Protein AF-A0A1Y1L4Y9-F1 (afdb_monomer_lite)

Sequence (271 aa):
MPNFGFEGGYLLTPGCGNINDLSNCFQKLFEIIVDESIKLQILEDDRNSMLGEMLYDICSGRATRIPHLSPKQCLESLIELGLHKLKRNYFKIITSVDFQIAKDLQDKWNALLVMPHTGRATFTELNVPHTVAQLHYLYQIHTALEFLALVNEARRFPHGVLISVLKNVLNKYVMDMVSNFSYGIRQLCDIAVPICFADIKSCDLLSNCAPSKYRIRMSSNPINSSVITSFHYTRDPLFPNTIYKYNDVSNSAIQEHQLYVTRVETYSDKV

Radius of gyration: 28.22 Å; chains: 1; bounding box: 64×47×86 Å

Organism: Photinus pyralis (NCBI:txid7054)

InterPro domains:
  IPR018630 RZZ complex, subunit Zwilch [PF09817] (16-255)
  IPR018630 RZZ complex, subunit Zwilch [PTHR15995] (16-264)

Secondary structure (DSSP, 8-state):
--PPPEETTEE-----SSHHHHHHHHHHHHHHHHHTT------GGGGGSHHHHHHHHHHTT--SS-----HHHHHHHHHHHHHHHHHHHHHHHHHHH-HHHHHHHHHHHHHHTTS---S---S-S--HHHHHHHHHHHHHHHHHHHHHHHHHHH----HHHHHHHHHHHHIIIII-TT----S-S-----------HHHHHHTTTTTS---SEEEEEEEE--TTEEEEEEEEEESS-SS-GGGS-TTTSTTSS--S-EEEEEEEEEE----

pLDDT: mean 73.96, std 15.88, range [27.0, 93.75]

Structure (mmCIF, N/CA/C/O backbone):
data_AF-A0A1Y1L4Y9-F1
#
_entry.id   AF-A0A1Y1L4Y9-F1
#
loop_
_atom_site.group_PDB
_atom_site.id
_atom_site.type_symbol
_atom_site.label_atom_id
_atom_site.label_alt_id
_atom_site.label_comp_id
_atom_site.label_asym_id
_atom_site.label_entity_id
_atom_site.label_seq_id
_atom_site.pdbx_PDB_ins_code
_atom_site.Cartn_x
_atom_site.Cartn_y
_atom_site.Cartn_z
_atom_site.occupancy
_atom_site.B_iso_or_equiv
_atom_site.auth_seq_id
_atom_site.auth_comp_id
_atom_site.auth_asym_id
_atom_site.auth_atom_id
_atom_site.pdbx_PDB_model_num
ATOM 1 N N . MET A 1 1 ? -32.027 -9.819 11.634 1.00 27.00 1 MET A N 1
ATOM 2 C CA . MET A 1 1 ? -31.087 -9.680 12.764 1.00 27.00 1 MET A CA 1
ATOM 3 C C . MET A 1 1 ? -29.710 -9.435 12.183 1.00 27.00 1 MET A C 1
ATOM 5 O O . MET A 1 1 ? -29.326 -10.195 11.303 1.00 27.00 1 MET A O 1
ATOM 9 N N . PRO A 1 2 ? -29.006 -8.369 12.575 1.00 29.12 2 PRO A N 1
ATOM 10 C CA . PRO A 1 2 ? -27.638 -8.172 12.137 1.00 29.12 2 PRO A CA 1
ATOM 11 C C . PRO A 1 2 ? -26.734 -9.120 12.941 1.00 29.12 2 PRO A C 1
ATOM 13 O O . PRO A 1 2 ? -26.618 -8.968 14.154 1.00 29.12 2 PRO A O 1
ATOM 16 N N . ASN A 1 3 ? -26.167 -10.135 12.287 1.00 27.17 3 ASN A N 1
ATOM 17 C CA . ASN A 1 3 ? -25.232 -11.066 12.917 1.00 27.17 3 ASN A CA 1
ATOM 18 C C . ASN A 1 3 ? -23.872 -10.380 13.070 1.00 27.17 3 ASN A C 1
ATOM 20 O O . ASN A 1 3 ? -23.260 -9.994 12.074 1.00 27.17 3 ASN A O 1
ATOM 24 N N . PHE A 1 4 ? -23.397 -10.253 14.307 1.00 39.19 4 PHE A N 1
ATOM 25 C CA . PHE A 1 4 ? -21.998 -9.943 14.574 1.00 39.19 4 PHE A CA 1
ATOM 26 C C . PHE A 1 4 ? -21.172 -11.187 14.248 1.00 39.19 4 PHE A C 1
ATOM 28 O O . PHE A 1 4 ? -21.378 -12.246 14.837 1.00 39.19 4 PHE A O 1
ATOM 35 N N . GLY A 1 5 ? -20.264 -11.077 13.283 1.00 34.81 5 GLY A N 1
ATOM 36 C CA . GLY A 1 5 ? -19.245 -12.093 13.051 1.00 34.81 5 GLY A CA 1
ATOM 37 C C . GLY A 1 5 ? -17.915 -11.623 13.624 1.00 34.81 5 GLY A C 1
ATOM 38 O O . GLY A 1 5 ? -17.516 -10.478 13.411 1.00 34.81 5 GLY A O 1
ATOM 39 N N . PHE A 1 6 ? -17.241 -12.510 14.349 1.00 39.72 6 PHE A N 1
ATOM 40 C CA . PHE A 1 6 ? -15.843 -12.356 14.724 1.00 39.72 6 PHE A CA 1
ATOM 41 C C . PHE A 1 6 ? -15.013 -13.209 13.771 1.00 39.72 6 PHE A C 1
ATOM 43 O O . PHE A 1 6 ? -15.002 -14.432 13.878 1.00 39.72 6 PHE A O 1
ATOM 50 N N . GLU A 1 7 ? -14.311 -12.575 12.837 1.00 35.75 7 GLU A N 1
ATOM 51 C CA . GLU A 1 7 ? -13.351 -13.266 11.976 1.00 35.75 7 GLU A CA 1
ATOM 52 C C . GLU A 1 7 ? -11.962 -12.670 12.219 1.00 35.75 7 GLU A C 1
ATOM 54 O O . GLU A 1 7 ? -11.744 -11.464 12.089 1.00 35.75 7 GLU A O 1
ATOM 59 N N . GLY A 1 8 ? -11.021 -13.502 12.677 1.00 36.09 8 GLY A N 1
ATOM 60 C CA . GLY A 1 8 ? -9.639 -13.082 12.939 1.00 36.09 8 GLY A CA 1
ATOM 61 C C . GLY A 1 8 ? -9.450 -12.049 14.064 1.00 36.09 8 GLY A C 1
ATOM 62 O O . GLY A 1 8 ? -8.421 -11.377 14.082 1.00 36.09 8 GLY A O 1
ATOM 63 N N . GLY A 1 9 ? -10.414 -11.914 14.984 1.00 42.06 9 GLY A N 1
ATOM 64 C CA . GLY A 1 9 ? -10.345 -10.977 16.115 1.00 42.06 9 GLY A CA 1
ATOM 65 C C . GLY A 1 9 ? -10.915 -9.578 15.847 1.00 42.06 9 GLY A C 1
ATOM 66 O O . GLY A 1 9 ? -10.710 -8.688 16.664 1.00 42.06 9 GLY A O 1
ATOM 67 N N . TYR A 1 10 ? -11.635 -9.369 14.740 1.00 46.53 10 TYR A N 1
ATOM 68 C CA . TYR A 1 10 ? -12.271 -8.085 14.425 1.00 46.53 10 TYR A CA 1
ATOM 69 C C . TYR A 1 10 ? -13.793 -8.147 14.510 1.00 46.53 10 TYR A C 1
ATOM 71 O O . TYR A 1 10 ? -14.402 -9.113 14.050 1.00 46.53 10 TYR A O 1
ATOM 79 N N . LEU A 1 11 ? -14.394 -7.065 15.015 1.00 54.28 11 LEU A N 1
ATOM 80 C CA . LEU A 1 11 ? -15.826 -6.814 14.896 1.00 54.28 11 LEU A CA 1
ATOM 81 C C . LEU A 1 11 ? -16.203 -6.586 13.430 1.00 54.28 11 LEU A C 1
ATOM 83 O O . LEU A 1 11 ? -15.716 -5.650 12.789 1.00 54.28 11 LEU A O 1
ATOM 87 N N . LEU A 1 12 ? -17.113 -7.404 12.912 1.00 53.66 12 LEU A N 1
ATOM 88 C CA . LEU A 1 12 ? -17.908 -7.039 11.747 1.00 53.66 12 LEU A CA 1
ATOM 89 C C . LEU A 1 12 ? -19.072 -6.183 12.244 1.00 53.66 12 LEU A C 1
ATOM 91 O O . LEU A 1 12 ? -19.993 -6.697 12.882 1.00 53.66 12 LEU A O 1
ATOM 95 N N . THR A 1 13 ? -19.029 -4.876 11.981 1.00 54.09 13 THR A N 1
ATOM 96 C CA . THR A 1 13 ? -20.234 -4.067 12.126 1.00 54.09 13 THR A CA 1
ATOM 97 C C . THR A 1 13 ? -21.209 -4.493 11.026 1.00 54.09 13 THR A C 1
ATOM 99 O O . THR A 1 13 ? -20.838 -4.547 9.849 1.00 54.09 13 THR A O 1
ATOM 102 N N . PRO A 1 14 ? -22.456 -4.830 11.372 1.00 53.28 14 PRO A N 1
ATOM 103 C CA . PRO A 1 14 ? -23.500 -4.941 10.371 1.00 53.28 14 PRO A CA 1
ATOM 104 C C . PRO A 1 14 ? -23.641 -3.600 9.645 1.00 53.28 14 PRO A C 1
ATOM 106 O O . PRO A 1 14 ? -23.308 -2.564 10.214 1.00 53.28 14 PRO A O 1
ATOM 109 N N . GLY A 1 15 ? -24.130 -3.599 8.402 1.00 60.84 15 GLY A N 1
ATOM 110 C CA . GLY A 1 15 ? -24.348 -2.357 7.659 1.00 60.84 15 GLY A CA 1
ATOM 111 C C . GLY A 1 15 ? -25.238 -1.388 8.445 1.00 60.84 15 GLY A C 1
ATOM 112 O O . GLY A 1 15 ? -26.451 -1.575 8.495 1.00 60.84 15 GLY A O 1
ATOM 113 N N . CYS A 1 16 ? -24.635 -0.382 9.080 1.00 74.38 16 CYS A N 1
ATOM 114 C CA . CYS A 1 16 ? -25.350 0.669 9.794 1.00 74.38 16 CYS A CA 1
ATOM 115 C C . CYS A 1 16 ? -25.907 1.655 8.764 1.00 74.38 16 CYS A C 1
ATOM 117 O O . CYS A 1 16 ? -25.138 2.248 8.007 1.00 74.38 16 CYS A O 1
ATOM 119 N N . GLY A 1 17 ? -27.228 1.837 8.725 1.00 75.25 17 GLY A N 1
ATOM 120 C CA . GLY A 1 17 ? -27.868 2.799 7.823 1.00 75.25 17 GLY A CA 1
ATOM 121 C C . GLY A 1 17 ? -27.878 4.221 8.386 1.00 75.25 17 GLY A C 1
ATOM 122 O O . GLY A 1 17 ? -28.037 5.182 7.637 1.00 75.25 17 GLY A O 1
ATOM 123 N N . ASN A 1 18 ? -27.720 4.365 9.704 1.00 84.50 18 ASN A N 1
ATOM 124 C CA . ASN A 1 18 ? -27.685 5.649 10.399 1.00 84.50 18 ASN A CA 1
ATOM 125 C C . ASN A 1 18 ? -26.865 5.580 11.708 1.00 84.50 18 ASN A C 1
ATOM 127 O O . ASN A 1 18 ? -26.403 4.519 12.131 1.00 84.50 18 ASN A O 1
ATOM 131 N N . ILE A 1 19 ? -26.693 6.731 12.365 1.00 84.38 19 ILE A N 1
ATOM 132 C CA . ILE A 1 19 ? -25.882 6.854 13.584 1.00 84.38 19 ILE A CA 1
ATOM 133 C C . ILE A 1 19 ? -26.491 6.154 14.811 1.00 84.38 19 ILE A C 1
ATOM 135 O O . ILE A 1 19 ? -25.754 5.673 15.667 1.00 84.38 19 ILE A O 1
ATOM 139 N N . ASN A 1 20 ? -27.820 6.045 14.890 1.00 86.19 20 ASN A N 1
ATOM 140 C CA . ASN A 1 20 ? -28.483 5.339 15.988 1.00 86.19 20 ASN A CA 1
ATOM 141 C C . ASN A 1 20 ? -28.245 3.830 15.883 1.00 86.19 20 ASN A C 1
ATOM 143 O O . ASN A 1 20 ? -28.034 3.176 16.903 1.00 86.19 20 ASN A O 1
ATOM 147 N N . ASP A 1 21 ? -28.215 3.286 14.662 1.00 86.69 21 ASP A N 1
ATOM 148 C CA . ASP A 1 21 ? -27.850 1.886 14.428 1.00 86.69 21 ASP A CA 1
ATOM 149 C C . ASP A 1 21 ? -26.438 1.604 14.952 1.00 86.69 21 ASP A C 1
ATOM 151 O O . ASP A 1 21 ? -26.217 0.587 15.608 1.00 86.69 21 ASP A O 1
ATOM 155 N N . LEU A 1 22 ? -25.497 2.527 14.717 1.00 86.88 22 LEU A N 1
ATOM 156 C CA . LEU A 1 22 ? -24.123 2.407 15.198 1.00 86.88 22 LEU A CA 1
ATOM 157 C C . LEU A 1 22 ? -24.049 2.434 16.729 1.00 86.88 22 LEU A C 1
ATOM 159 O O . LEU A 1 22 ? -23.407 1.566 17.318 1.00 86.88 22 LEU A O 1
ATOM 163 N N . SER A 1 23 ? -24.741 3.376 17.373 1.00 88.31 23 SER A N 1
ATOM 164 C CA . SER A 1 23 ? -24.822 3.435 18.839 1.00 88.31 23 SER A CA 1
ATOM 165 C C . SER A 1 23 ? -25.415 2.158 19.430 1.00 88.31 23 SER A C 1
ATOM 167 O O . SER A 1 23 ? -24.857 1.598 20.371 1.00 88.31 23 SER A O 1
ATOM 169 N N . ASN A 1 24 ? -26.489 1.637 18.831 1.00 87.31 24 ASN A N 1
ATOM 170 C CA . ASN A 1 24 ? -27.090 0.368 19.238 1.00 87.31 24 ASN A CA 1
ATOM 171 C C . ASN A 1 24 ? -26.135 -0.818 19.038 1.00 87.31 24 ASN A C 1
ATOM 173 O O . ASN A 1 24 ? -26.159 -1.759 19.829 1.00 87.31 24 ASN A O 1
ATOM 177 N N . CYS A 1 25 ? -25.297 -0.795 17.997 1.00 86.94 25 CYS A N 1
ATOM 178 C CA . CYS A 1 25 ? -24.303 -1.842 17.768 1.00 86.94 25 CYS A CA 1
ATOM 179 C C . CYS A 1 25 ? -23.222 -1.852 18.851 1.00 86.94 25 CYS A C 1
ATOM 181 O O . CYS A 1 25 ? -22.921 -2.919 19.379 1.00 86.94 25 CYS A O 1
ATOM 183 N N . PHE A 1 26 ? -22.667 -0.690 19.209 1.00 87.62 26 PHE A N 1
ATOM 184 C CA . PHE A 1 26 ? -21.685 -0.598 20.295 1.00 87.62 26 PHE A CA 1
ATOM 185 C C . PHE A 1 26 ? -22.288 -0.980 21.645 1.00 87.62 26 PHE A C 1
ATOM 187 O O . PHE A 1 26 ? -21.678 -1.746 22.384 1.00 87.62 26 PHE A O 1
ATOM 194 N N . GLN A 1 27 ? -23.507 -0.520 21.934 1.00 88.06 27 GLN A N 1
ATOM 195 C CA . GLN A 1 27 ? -24.208 -0.868 23.167 1.00 88.06 27 GLN A CA 1
ATOM 196 C C . GLN A 1 27 ? -24.375 -2.388 23.311 1.00 88.06 27 GLN A C 1
ATOM 198 O O . GLN A 1 27 ? -23.969 -2.961 24.319 1.00 88.06 27 GLN A O 1
ATOM 203 N N . LYS A 1 28 ? -24.884 -3.051 22.264 1.00 86.56 28 LYS A N 1
ATOM 204 C CA . LYS A 1 28 ? -25.032 -4.513 22.242 1.00 86.56 28 LYS A CA 1
ATOM 205 C C . LYS A 1 28 ? -23.703 -5.241 22.349 1.00 86.56 28 LYS A C 1
ATOM 207 O O . LYS A 1 28 ? -23.636 -6.276 22.995 1.00 86.56 28 LYS A O 1
ATOM 212 N N . LEU A 1 29 ? -22.654 -4.727 21.706 1.00 85.81 29 LEU A N 1
ATOM 213 C CA . LEU A 1 29 ? -21.324 -5.308 21.828 1.00 85.81 29 LEU A CA 1
ATOM 214 C C . LEU A 1 29 ? -20.870 -5.313 23.292 1.00 85.81 29 LEU A C 1
ATOM 216 O O . LEU A 1 29 ? -20.417 -6.345 23.778 1.00 85.81 29 LEU A O 1
ATOM 220 N N . PHE A 1 30 ? -20.982 -4.180 23.987 1.00 87.31 30 PHE A N 1
ATOM 221 C CA . PHE A 1 30 ? -20.564 -4.094 25.385 1.00 87.31 30 PHE A CA 1
ATOM 222 C C . PHE A 1 30 ? -21.409 -4.990 26.293 1.00 87.31 30 PHE A C 1
ATOM 224 O O . PHE A 1 30 ? -20.844 -5.660 27.153 1.00 87.31 30 PHE A O 1
ATOM 231 N N . GLU A 1 31 ? -22.723 -5.054 26.066 1.00 85.75 31 GLU A N 1
ATOM 232 C CA . GLU A 1 31 ? -23.630 -5.979 26.762 1.00 85.75 31 GLU A CA 1
ATOM 233 C C . GLU A 1 31 ? -23.201 -7.436 26.567 1.00 85.75 31 GLU A C 1
ATOM 235 O O . GLU A 1 31 ? -22.979 -8.136 27.546 1.00 85.75 31 GLU A O 1
ATOM 240 N N . ILE A 1 32 ? -22.972 -7.869 25.323 1.00 83.44 32 ILE A N 1
ATOM 241 C CA . ILE A 1 32 ? -22.543 -9.241 25.008 1.00 83.44 32 ILE A CA 1
ATOM 242 C C . ILE A 1 32 ? -21.208 -9.579 25.682 1.00 83.44 32 ILE A C 1
ATOM 244 O O . ILE A 1 32 ? -21.064 -10.658 26.250 1.00 83.44 32 ILE A O 1
ATOM 248 N N . ILE A 1 33 ? -20.223 -8.675 25.649 1.00 82.75 33 ILE A N 1
ATOM 249 C CA . ILE A 1 33 ? -18.917 -8.929 26.279 1.00 82.75 33 ILE A CA 1
ATOM 250 C C . ILE A 1 33 ? -19.073 -9.146 27.790 1.00 82.75 33 ILE A C 1
ATOM 252 O O . ILE A 1 33 ? -18.431 -10.042 28.343 1.00 82.75 33 ILE A O 1
ATOM 256 N N . VAL A 1 34 ? -19.913 -8.339 28.444 1.00 82.38 34 VAL A N 1
ATOM 257 C CA . VAL A 1 34 ? -20.170 -8.422 29.888 1.00 82.38 34 VAL A CA 1
ATOM 258 C C . VAL A 1 34 ? -20.977 -9.674 30.235 1.00 82.38 34 VAL A C 1
ATOM 260 O O . VAL A 1 34 ? -20.560 -10.438 31.105 1.00 82.38 34 VAL A O 1
ATOM 263 N N . ASP A 1 35 ? -22.089 -9.910 29.541 1.00 79.75 35 ASP A N 1
ATOM 264 C CA . ASP A 1 35 ? -23.048 -10.971 29.862 1.00 79.75 35 ASP A CA 1
ATOM 265 C C . ASP A 1 35 ? -22.509 -12.365 29.520 1.00 79.75 35 ASP A C 1
ATOM 267 O O . ASP A 1 35 ? -22.652 -13.304 30.305 1.00 79.75 35 ASP A O 1
ATOM 271 N N . GLU A 1 36 ? -21.835 -12.515 28.377 1.00 74.69 36 GLU A N 1
ATOM 272 C CA . GLU A 1 36 ? -21.284 -13.801 27.929 1.00 74.69 36 GLU A CA 1
ATOM 273 C C . GLU A 1 36 ? -19.858 -14.054 28.451 1.00 74.69 36 GLU A C 1
ATOM 275 O O . GLU A 1 36 ? -19.246 -15.074 28.129 1.00 74.69 36 GLU A O 1
ATOM 280 N N . SER A 1 37 ? -19.313 -13.151 29.281 1.00 70.06 37 SER A N 1
ATOM 281 C CA . SER A 1 37 ? -17.946 -13.240 29.823 1.00 70.06 37 SER A CA 1
ATOM 282 C C . SER A 1 37 ? -16.881 -13.469 28.735 1.00 70.06 37 SER A C 1
ATOM 284 O O . SER A 1 37 ? -15.910 -14.214 28.930 1.00 70.06 37 SER A O 1
ATOM 286 N N . ILE A 1 38 ? -17.063 -12.845 27.567 1.00 74.94 38 ILE A N 1
ATOM 287 C CA . ILE A 1 38 ? -16.165 -13.015 26.421 1.00 74.94 38 ILE A CA 1
ATOM 288 C C . ILE A 1 38 ? -14.815 -12.382 26.744 1.00 74.94 38 ILE A C 1
ATOM 290 O O . ILE A 1 38 ? -14.705 -11.187 27.010 1.00 74.94 38 ILE A O 1
ATOM 294 N N . LYS A 1 39 ? -13.750 -13.178 26.641 1.00 71.81 39 LYS A N 1
ATOM 295 C CA . LYS A 1 39 ? -12.375 -12.683 26.756 1.00 71.81 39 LYS A CA 1
ATOM 296 C C . LYS A 1 39 ? -11.847 -12.296 25.383 1.00 71.81 39 LYS A C 1
ATOM 298 O O . LYS A 1 39 ? -11.328 -13.139 24.651 1.00 71.81 39 LYS A O 1
ATOM 303 N N . LEU A 1 40 ? -11.961 -11.016 25.041 1.00 73.12 40 LEU A N 1
ATOM 304 C CA . LEU A 1 40 ? -11.312 -10.478 23.850 1.00 73.12 40 LEU A CA 1
ATOM 305 C C . LEU A 1 40 ? -9.799 -10.387 24.079 1.00 73.12 40 LEU A C 1
ATOM 307 O O . LEU A 1 40 ? -9.334 -9.851 25.086 1.00 73.12 40 LEU A O 1
ATOM 311 N N . GLN A 1 41 ? -9.015 -10.891 23.126 1.00 74.00 41 GLN A N 1
ATOM 312 C CA . GLN A 1 41 ? -7.577 -10.632 23.092 1.00 74.00 41 GLN A CA 1
ATOM 313 C C . GLN A 1 41 ? -7.333 -9.275 22.437 1.00 74.00 41 GLN A C 1
ATOM 315 O O . GLN A 1 41 ? -7.354 -9.154 21.214 1.00 74.00 41 GLN A O 1
ATOM 320 N N . ILE A 1 42 ? -7.108 -8.258 23.264 1.00 71.81 42 ILE A N 1
ATOM 321 C CA . ILE A 1 42 ? -6.787 -6.903 22.811 1.00 71.81 42 ILE A CA 1
ATOM 322 C C . ILE A 1 42 ? -5.270 -6.765 22.777 1.00 71.81 42 ILE A C 1
ATOM 324 O O . ILE A 1 42 ? -4.602 -6.882 23.813 1.00 71.81 42 ILE A O 1
ATOM 328 N N . LEU A 1 43 ? -4.739 -6.541 21.577 1.00 71.00 43 LEU A N 1
ATOM 329 C CA . LEU A 1 43 ? -3.313 -6.327 21.350 1.00 71.00 43 LEU A CA 1
ATOM 330 C C . LEU A 1 43 ? -2.870 -5.017 22.012 1.00 71.00 43 LEU A C 1
ATOM 332 O O . LEU A 1 43 ? -3.652 -4.075 22.109 1.00 71.00 43 LEU A O 1
ATOM 336 N N . GLU A 1 44 ? -1.618 -4.946 22.466 1.00 69.81 44 GLU A N 1
ATOM 337 C CA . GLU A 1 44 ? -1.097 -3.750 23.147 1.00 69.81 44 GLU A CA 1
ATOM 338 C C . GLU A 1 44 ? -1.188 -2.495 22.271 1.00 69.81 44 GLU A C 1
ATOM 340 O O . GLU A 1 44 ? -1.643 -1.459 22.748 1.00 69.81 44 GLU A O 1
ATOM 345 N N . ASP A 1 45 ? -0.882 -2.616 20.976 1.00 67.00 45 ASP A N 1
ATOM 346 C CA . ASP A 1 45 ? -1.004 -1.529 19.996 1.00 67.00 45 ASP A CA 1
ATOM 347 C C . ASP A 1 45 ? -2.428 -0.955 19.889 1.00 67.00 45 ASP A C 1
ATOM 349 O O . ASP A 1 45 ? -2.594 0.231 19.596 1.00 67.00 45 ASP A O 1
ATOM 353 N N . ASP A 1 46 ? -3.453 -1.780 20.126 1.00 68.31 46 ASP A N 1
ATOM 354 C CA . ASP A 1 46 ? -4.861 -1.391 20.009 1.00 68.31 46 ASP A CA 1
ATOM 355 C C . ASP A 1 46 ? -5.377 -0.694 21.281 1.00 68.31 46 ASP A C 1
ATOM 357 O O . ASP A 1 46 ? -6.380 0.019 21.224 1.00 68.31 46 ASP A O 1
ATOM 361 N N . ARG A 1 47 ? -4.663 -0.811 22.414 1.00 68.62 47 ARG A N 1
ATOM 362 C CA . ARG A 1 47 ? -4.991 -0.111 23.676 1.00 68.62 47 ARG A CA 1
ATOM 363 C C . ARG A 1 47 ? -4.742 1.392 23.624 1.00 68.62 47 ARG A C 1
ATOM 365 O O . ARG A 1 47 ? -5.206 2.107 24.499 1.00 68.62 47 ARG A O 1
ATOM 372 N N . ASN A 1 48 ? -4.037 1.869 22.602 1.00 68.06 48 ASN A N 1
ATOM 373 C CA . ASN A 1 48 ? -3.833 3.298 22.373 1.00 68.06 48 ASN A CA 1
ATOM 374 C C . ASN A 1 48 ? -5.085 3.995 21.805 1.00 68.06 48 ASN A C 1
ATOM 376 O O . ASN A 1 48 ? -5.071 5.211 21.633 1.00 68.06 48 ASN A O 1
ATOM 380 N N . SER A 1 49 ? -6.140 3.237 21.483 1.00 72.56 49 SER A N 1
ATOM 381 C CA . SER A 1 49 ? -7.430 3.762 21.026 1.00 72.56 49 SER A CA 1
ATOM 382 C C . SER A 1 49 ? -8.433 3.855 22.174 1.00 72.56 49 SER A C 1
ATOM 384 O O . SER A 1 49 ? -8.401 3.048 23.108 1.00 72.56 49 SER A O 1
ATOM 386 N N . MET A 1 50 ? -9.376 4.793 22.067 1.00 75.69 50 MET A N 1
ATOM 387 C CA . MET A 1 50 ? -10.420 4.992 23.076 1.00 75.69 50 MET A CA 1
ATOM 388 C C . MET A 1 50 ? -11.272 3.721 23.241 1.00 75.69 50 MET A C 1
ATOM 390 O O . MET A 1 50 ? -11.584 3.292 24.353 1.00 75.69 50 MET A O 1
ATOM 394 N N . LEU A 1 51 ? -11.622 3.084 22.120 1.00 80.12 51 LEU A N 1
ATOM 395 C CA . LEU A 1 51 ? -12.381 1.836 22.117 1.00 80.12 51 LEU A CA 1
ATOM 396 C C . LEU A 1 51 ? -11.566 0.664 22.684 1.00 80.12 51 LEU A C 1
ATOM 398 O O . LEU A 1 51 ? -12.106 -0.150 23.430 1.00 80.12 51 LEU A O 1
ATOM 402 N N . GLY A 1 52 ? -10.283 0.558 22.333 1.00 78.56 52 GLY A N 1
ATOM 403 C CA . GLY A 1 52 ? -9.423 -0.538 22.777 1.00 78.56 52 GLY A CA 1
ATOM 404 C C . GLY A 1 52 ? -9.179 -0.532 24.282 1.00 78.56 52 GLY A C 1
ATOM 405 O O . GLY A 1 52 ? -9.221 -1.594 24.904 1.00 78.56 52 GLY A O 1
ATOM 406 N N . GLU A 1 53 ? -8.995 0.644 24.884 1.00 78.25 53 GLU A N 1
ATOM 407 C CA . GLU A 1 53 ? -8.903 0.779 26.341 1.00 78.25 53 GLU A CA 1
ATOM 408 C C . GLU A 1 53 ? -10.228 0.420 27.026 1.00 78.25 53 GLU A C 1
ATOM 410 O O . GLU A 1 53 ? -10.230 -0.392 27.949 1.00 78.25 53 GLU A O 1
ATOM 415 N N . MET A 1 54 ? -11.369 0.913 26.524 1.00 80.88 54 MET A N 1
ATOM 416 C CA . MET A 1 54 ? -12.683 0.551 27.075 1.00 80.88 54 MET A CA 1
ATOM 417 C C . MET A 1 54 ? -12.942 -0.954 27.024 1.00 80.88 54 MET A C 1
ATOM 419 O O . MET A 1 54 ? -13.363 -1.550 28.015 1.00 80.88 54 MET A O 1
ATOM 423 N N . LEU A 1 55 ? -12.672 -1.591 25.884 1.00 82.00 55 LEU A N 1
ATOM 424 C CA . LEU A 1 55 ? -12.811 -3.039 25.744 1.00 82.00 55 LEU A CA 1
ATOM 425 C C . LEU A 1 55 ? -11.867 -3.779 26.701 1.00 82.00 55 LEU A C 1
ATOM 427 O O . LEU A 1 55 ? -12.248 -4.812 27.254 1.00 82.00 55 LEU A O 1
ATOM 431 N N . TYR A 1 56 ? -10.660 -3.255 26.925 1.00 81.25 56 TYR A N 1
ATOM 432 C CA . TYR A 1 56 ? -9.692 -3.839 27.849 1.00 81.25 56 TYR A CA 1
ATOM 433 C C . TYR A 1 56 ? -10.155 -3.725 29.298 1.00 81.25 56 TYR A C 1
ATOM 435 O O . TYR A 1 56 ? -10.068 -4.703 30.043 1.00 81.25 56 TYR A O 1
ATOM 443 N N . ASP A 1 57 ? -10.707 -2.585 29.694 1.00 80.94 57 ASP A N 1
ATOM 444 C CA . ASP A 1 57 ? -11.258 -2.381 31.031 1.00 80.94 57 ASP A CA 1
ATOM 445 C C . ASP A 1 57 ? -12.482 -3.263 31.294 1.00 80.94 57 ASP A C 1
ATOM 447 O O . ASP A 1 57 ? -12.593 -3.833 32.384 1.00 80.94 57 ASP A O 1
ATOM 451 N N . ILE A 1 58 ? -13.354 -3.457 30.297 1.00 82.44 58 ILE A N 1
ATOM 452 C CA . ILE A 1 58 ? -14.462 -4.422 30.383 1.00 82.44 58 ILE A CA 1
ATOM 453 C C . ILE A 1 58 ? -13.910 -5.843 30.553 1.00 82.44 58 ILE A C 1
ATOM 455 O O . ILE A 1 58 ? -14.245 -6.527 31.519 1.00 82.44 58 ILE A O 1
ATOM 459 N N . CYS A 1 59 ? -13.022 -6.285 29.657 1.00 80.94 59 CYS A N 1
ATOM 460 C CA . CYS A 1 59 ? -12.505 -7.659 29.657 1.00 80.94 59 CYS A CA 1
ATOM 461 C C . CYS A 1 59 ? -11.643 -7.983 30.887 1.00 80.94 59 CYS A C 1
ATOM 463 O O . CYS A 1 59 ? -11.532 -9.144 31.282 1.00 80.94 59 CYS A O 1
ATOM 465 N N . SER A 1 60 ? -11.007 -6.974 31.487 1.00 79.44 60 SER A N 1
ATOM 466 C CA . SER A 1 60 ? -10.193 -7.119 32.699 1.00 79.44 60 SER A CA 1
ATOM 467 C C . SER A 1 60 ? -10.998 -6.993 33.996 1.00 79.44 60 SER A C 1
ATOM 469 O O . SER A 1 60 ? -10.416 -7.105 35.076 1.00 79.44 60 SER A O 1
ATOM 471 N N . GLY A 1 61 ? -12.316 -6.775 33.912 1.00 75.25 61 GLY A N 1
ATOM 472 C CA . GLY A 1 61 ? -13.196 -6.610 35.071 1.00 75.25 61 GLY A CA 1
ATOM 473 C C . GLY A 1 61 ? -12.968 -5.306 35.842 1.00 75.25 61 GLY A C 1
ATOM 474 O O . GLY A 1 61 ? -13.401 -5.188 36.987 1.00 75.25 61 GLY A O 1
ATOM 475 N N . ARG A 1 62 ? -12.267 -4.333 35.244 1.00 78.12 62 ARG A N 1
ATOM 476 C CA . ARG A 1 62 ? -12.036 -3.000 35.826 1.00 78.12 62 ARG A CA 1
ATOM 477 C C . ARG A 1 62 ? -13.223 -2.070 35.607 1.00 78.12 62 ARG A C 1
ATOM 479 O O . ARG A 1 62 ? -13.457 -1.177 36.420 1.00 78.12 62 ARG A O 1
ATOM 486 N N . ALA A 1 63 ? -13.972 -2.273 34.525 1.00 74.25 63 ALA A N 1
ATOM 487 C CA . ALA A 1 63 ? -15.180 -1.511 34.257 1.00 74.25 63 ALA A CA 1
ATOM 488 C C . ALA A 1 63 ? -16.272 -1.881 35.272 1.00 74.25 63 ALA A C 1
ATOM 490 O O . ALA A 1 63 ? -16.722 -3.020 35.348 1.00 74.25 63 ALA A O 1
ATOM 491 N N . THR A 1 64 ? -16.724 -0.895 36.047 1.00 65.62 64 THR A N 1
ATOM 492 C CA . THR A 1 64 ? -17.806 -1.075 37.032 1.00 65.62 64 THR A CA 1
ATOM 493 C C . THR A 1 64 ? -19.201 -0.956 36.416 1.00 65.62 64 THR A C 1
ATOM 495 O O . THR A 1 64 ? -20.192 -1.267 37.076 1.00 65.62 64 THR A O 1
ATOM 498 N N . ARG A 1 65 ? -19.298 -0.478 35.167 1.00 75.75 65 ARG A N 1
ATOM 499 C CA . ARG A 1 65 ? -20.543 -0.284 34.411 1.00 75.75 65 ARG A CA 1
ATOM 500 C C . ARG A 1 65 ? -20.305 -0.512 32.921 1.00 75.75 65 ARG A C 1
ATOM 502 O O . ARG A 1 65 ? -19.198 -0.286 32.437 1.00 75.75 65 ARG A O 1
ATOM 509 N N . ILE A 1 66 ? -21.365 -0.896 32.211 1.00 80.62 66 ILE A N 1
ATOM 510 C CA . ILE A 1 66 ? -21.381 -0.959 30.745 1.00 80.62 66 ILE A CA 1
ATOM 511 C C . ILE A 1 66 ? -21.146 0.463 30.201 1.00 80.62 66 ILE A C 1
ATOM 513 O O . ILE A 1 66 ? -21.871 1.381 30.603 1.00 80.62 66 ILE A O 1
ATOM 517 N N . PRO A 1 67 ? -20.141 0.685 29.332 1.00 80.38 67 PRO A N 1
ATOM 518 C CA . PRO A 1 67 ? -19.907 1.998 28.747 1.00 80.38 67 PRO A CA 1
ATOM 519 C C . PRO A 1 67 ? -21.067 2.435 27.859 1.00 80.38 67 PRO A C 1
ATOM 521 O O . PRO A 1 67 ? -21.597 1.652 27.075 1.00 80.38 67 PRO A O 1
ATOM 524 N N . HIS A 1 68 ? -21.410 3.718 27.938 1.00 82.25 68 HIS A N 1
ATOM 525 C CA . HIS A 1 68 ? -22.362 4.351 27.035 1.00 82.25 68 HIS A CA 1
ATOM 526 C C . HIS A 1 68 ? -21.641 5.419 26.221 1.00 82.25 68 HIS A C 1
ATOM 528 O O . HIS A 1 68 ? -21.145 6.403 26.771 1.00 82.25 68 HIS A O 1
ATOM 534 N N . LEU A 1 69 ? -21.587 5.217 24.908 1.00 83.81 69 LEU A N 1
ATOM 535 C CA . LEU A 1 69 ? -20.977 6.155 23.975 1.00 83.81 69 LEU A CA 1
ATOM 536 C C . LEU A 1 69 ? -22.031 7.118 23.429 1.00 83.81 69 LEU A C 1
ATOM 538 O O . LEU A 1 69 ? -23.130 6.716 23.044 1.00 83.81 69 LEU A O 1
ATOM 542 N N . SER A 1 70 ? -21.683 8.400 23.352 1.00 86.06 70 SER A N 1
ATOM 543 C CA . SER A 1 70 ? -22.460 9.362 22.569 1.00 86.06 70 SER A CA 1
ATOM 544 C C . SER A 1 70 ? -22.391 9.026 21.068 1.00 86.06 70 SER A C 1
ATOM 546 O O . SER A 1 70 ? -21.417 8.416 20.622 1.00 86.06 70 SER A O 1
ATOM 548 N N . PRO A 1 71 ? -23.353 9.483 20.242 1.00 85.38 71 PRO A N 1
ATOM 549 C CA . PRO A 1 71 ? -23.311 9.279 18.790 1.00 85.38 71 PRO A CA 1
ATOM 550 C C . PRO A 1 71 ? -21.986 9.713 18.139 1.00 85.38 71 PRO A C 1
ATOM 552 O O . PRO A 1 71 ? -21.472 9.022 17.263 1.00 85.38 71 PRO A O 1
ATOM 555 N N . LYS A 1 72 ? -21.396 10.826 18.598 1.00 84.88 72 LYS A N 1
ATOM 556 C CA . LYS A 1 72 ? -20.077 11.295 18.142 1.00 84.88 72 LYS A CA 1
ATOM 557 C C . LYS A 1 72 ? -18.986 10.270 18.466 1.00 84.88 72 LYS A C 1
ATOM 559 O O . LYS A 1 72 ? -18.261 9.856 17.570 1.00 84.88 72 LYS A O 1
ATOM 564 N N . GLN A 1 73 ? -18.922 9.813 19.714 1.00 84.81 73 GLN A N 1
ATOM 565 C CA . GLN A 1 73 ? -17.928 8.833 20.162 1.00 84.81 73 GLN A CA 1
ATOM 566 C C . GLN A 1 73 ? -18.067 7.485 19.449 1.00 84.81 73 GLN A C 1
ATOM 568 O O . GLN A 1 73 ? -17.058 6.862 19.132 1.00 84.81 73 GLN A O 1
ATOM 573 N N . CYS A 1 74 ? -19.295 7.053 19.142 1.00 86.12 74 CYS A N 1
ATOM 574 C CA . CYS A 1 74 ? -19.538 5.867 18.320 1.00 86.12 74 CYS A CA 1
ATOM 575 C C . CYS A 1 74 ? -18.877 5.997 16.942 1.00 86.12 74 CYS A C 1
ATOM 577 O O . CYS A 1 74 ? -18.225 5.066 16.471 1.00 86.12 74 CYS A O 1
ATOM 579 N N . LEU A 1 75 ? -19.025 7.155 16.292 1.00 86.06 75 LEU A N 1
ATOM 580 C CA . LEU A 1 75 ? -18.406 7.406 14.992 1.00 86.06 75 LEU A CA 1
ATOM 581 C C . LEU A 1 75 ? -16.877 7.451 15.093 1.00 86.06 75 LEU A C 1
ATOM 583 O O . LEU A 1 75 ? -16.197 6.829 14.282 1.00 86.06 75 LEU A O 1
ATOM 587 N N . GLU A 1 76 ? -16.341 8.143 16.097 1.00 84.75 76 GLU A N 1
ATOM 588 C CA . GLU A 1 76 ? -14.897 8.224 16.349 1.00 84.75 76 GLU A CA 1
ATOM 589 C C . GLU A 1 76 ? -14.293 6.833 16.586 1.00 84.75 76 GLU A C 1
ATOM 591 O O . GLU A 1 76 ? -13.330 6.459 15.921 1.00 84.75 76 GLU A O 1
ATOM 596 N N . SER A 1 77 ? -14.929 6.016 17.431 1.00 83.69 77 SER A N 1
ATOM 597 C CA . SER A 1 77 ? -14.526 4.626 17.688 1.00 83.69 77 SER A CA 1
ATOM 598 C C . SER A 1 77 ? -14.561 3.758 16.433 1.00 83.69 77 SER A C 1
ATOM 600 O O . SER A 1 77 ? -13.688 2.915 16.236 1.00 83.69 77 SER A O 1
ATOM 602 N N . LEU A 1 78 ? -15.556 3.952 15.560 1.00 86.38 78 LEU A N 1
ATOM 603 C CA . LEU A 1 78 ? -15.630 3.228 14.292 1.00 86.38 78 LEU A CA 1
ATOM 604 C C . LEU A 1 78 ? -14.479 3.614 13.353 1.00 86.38 78 LEU A C 1
ATOM 606 O O . LEU A 1 78 ? -13.904 2.740 12.702 1.00 86.38 78 LEU A O 1
ATOM 610 N N . ILE A 1 79 ? -14.142 4.904 13.286 1.00 85.38 79 ILE A N 1
ATOM 611 C CA . ILE A 1 79 ? -13.027 5.407 12.475 1.00 85.38 79 ILE A CA 1
ATOM 612 C C . ILE A 1 79 ? -11.700 4.841 12.990 1.00 85.38 79 ILE A C 1
ATOM 614 O O . ILE A 1 79 ? -10.921 4.321 12.190 1.00 85.38 79 ILE A O 1
ATOM 618 N N . GLU A 1 80 ? -11.464 4.871 14.304 1.00 82.38 80 GLU A N 1
ATOM 619 C CA . GLU A 1 80 ? -10.272 4.278 14.926 1.00 82.38 80 GLU A CA 1
ATOM 620 C C . GLU A 1 80 ? -10.179 2.776 14.630 1.00 82.38 80 GLU A C 1
ATOM 622 O O . GLU A 1 80 ? -9.164 2.302 14.117 1.00 82.38 80 GLU A O 1
ATOM 627 N N . LEU A 1 81 ? -11.260 2.022 14.855 1.00 83.44 81 LEU A N 1
ATOM 628 C CA . LEU A 1 81 ? -11.300 0.584 14.577 1.00 83.44 81 LEU A CA 1
ATOM 629 C C . LEU A 1 81 ? -10.986 0.283 13.102 1.00 83.44 81 LEU A C 1
ATOM 631 O O . LEU A 1 81 ? -10.204 -0.622 12.792 1.00 83.44 81 LEU A O 1
ATOM 635 N N . GLY A 1 82 ? -11.582 1.053 12.188 1.00 85.31 82 GLY A N 1
ATOM 636 C CA . GLY A 1 82 ? -11.329 0.952 10.754 1.00 85.31 82 GLY A CA 1
ATOM 637 C C . GLY A 1 82 ? -9.866 1.221 10.411 1.00 85.31 82 GLY A C 1
ATOM 638 O O . GLY A 1 82 ? -9.255 0.442 9.677 1.00 85.31 82 GLY A O 1
ATOM 639 N N . LEU A 1 83 ? -9.277 2.267 10.990 1.00 86.44 83 LEU A N 1
ATOM 640 C CA . LEU A 1 83 ? -7.877 2.626 10.790 1.00 86.44 83 LEU A CA 1
ATOM 641 C C . LEU A 1 83 ? -6.926 1.516 11.260 1.00 86.44 83 LEU A C 1
ATOM 643 O O . LEU A 1 83 ? -6.044 1.103 10.505 1.00 86.44 83 LEU A O 1
ATOM 647 N N . HIS A 1 84 ? -7.125 0.996 12.473 1.00 84.19 84 HIS A N 1
ATOM 648 C CA . HIS A 1 84 ? -6.311 -0.085 13.039 1.00 84.19 84 HIS A CA 1
ATOM 649 C C . HIS A 1 84 ? -6.399 -1.364 12.197 1.00 84.19 84 HIS A C 1
ATOM 651 O O . HIS A 1 84 ? -5.380 -1.996 11.889 1.00 84.19 84 HIS A O 1
ATOM 657 N N . LYS A 1 85 ? -7.609 -1.721 11.751 1.00 85.94 85 LYS A N 1
ATOM 658 C CA . LYS A 1 85 ? -7.829 -2.864 10.855 1.00 85.94 85 LYS A CA 1
ATOM 659 C C . LYS A 1 85 ? -7.122 -2.675 9.514 1.00 85.94 85 LYS A C 1
ATOM 661 O O . LYS A 1 85 ? -6.441 -3.590 9.051 1.00 85.94 85 LYS A O 1
ATOM 666 N N . LEU A 1 86 ? -7.251 -1.499 8.897 1.00 90.38 86 LEU A N 1
ATOM 667 C CA . LEU A 1 86 ? -6.596 -1.189 7.624 1.00 90.38 86 LEU A CA 1
ATOM 668 C C . LEU A 1 86 ? -5.073 -1.243 7.752 1.00 90.38 86 LEU A C 1
ATOM 670 O O . LEU A 1 86 ? -4.436 -1.918 6.945 1.00 90.38 86 LEU A O 1
ATOM 674 N N . LYS A 1 87 ? -4.497 -0.620 8.791 1.00 90.88 87 LYS A N 1
ATOM 675 C CA . LYS A 1 87 ? -3.061 -0.707 9.101 1.00 90.88 87 LYS A CA 1
ATOM 676 C C . LYS A 1 87 ? -2.626 -2.171 9.137 1.00 90.88 87 LYS A C 1
ATOM 678 O O . LYS A 1 87 ? -1.770 -2.578 8.357 1.00 90.88 87 LYS A O 1
ATOM 683 N N . ARG A 1 88 ? -3.250 -2.999 9.979 1.00 88.69 88 ARG A N 1
ATOM 684 C CA . ARG A 1 88 ? -2.868 -4.413 10.120 1.00 88.69 88 ARG A CA 1
ATOM 685 C C . ARG A 1 88 ? -2.970 -5.182 8.802 1.00 88.69 88 ARG A C 1
ATOM 687 O O . ARG A 1 88 ? -2.065 -5.953 8.487 1.00 88.69 88 ARG A O 1
ATOM 694 N N . ASN A 1 89 ? -4.018 -4.952 8.017 1.00 90.50 89 ASN A N 1
ATOM 695 C CA . ASN A 1 89 ? -4.185 -5.604 6.720 1.00 90.50 89 ASN A CA 1
ATOM 696 C C . ASN A 1 89 ? -3.075 -5.222 5.738 1.00 90.50 89 ASN A C 1
ATOM 698 O O . ASN A 1 89 ? -2.438 -6.110 5.172 1.00 90.50 89 ASN A O 1
ATOM 702 N N . TYR A 1 90 ? -2.799 -3.927 5.573 1.00 93.75 90 TYR A N 1
ATOM 703 C CA . TYR A 1 90 ? -1.755 -3.469 4.658 1.00 93.75 90 TYR A CA 1
ATOM 704 C C . TYR A 1 90 ? -0.369 -3.952 5.078 1.00 93.75 90 TYR A C 1
ATOM 706 O O . TYR A 1 90 ? 0.358 -4.504 4.256 1.00 93.75 90 TYR A O 1
ATOM 714 N N . PHE A 1 91 ? -0.023 -3.839 6.361 1.00 92.00 91 PHE A N 1
ATOM 715 C CA . PHE A 1 91 ? 1.268 -4.310 6.861 1.00 92.00 91 PHE A CA 1
ATOM 716 C C . PHE A 1 91 ? 1.420 -5.827 6.737 1.00 92.00 91 PHE A C 1
ATOM 718 O O . PHE A 1 91 ? 2.500 -6.294 6.377 1.00 92.00 91 PHE A O 1
ATOM 725 N N . LYS A 1 92 ? 0.352 -6.609 6.940 1.00 91.88 92 LYS A N 1
ATOM 726 C CA . LYS A 1 92 ? 0.373 -8.060 6.700 1.00 91.88 92 LYS A CA 1
ATOM 727 C C . LYS A 1 92 ? 0.628 -8.386 5.226 1.00 91.88 92 LYS A C 1
ATOM 729 O O . LYS A 1 92 ? 1.449 -9.255 4.939 1.00 91.88 92 LYS A O 1
ATOM 734 N N . ILE A 1 93 ? -0.041 -7.685 4.307 1.00 91.75 93 ILE A N 1
ATOM 735 C CA . ILE A 1 93 ? 0.162 -7.856 2.861 1.00 91.75 93 ILE A CA 1
ATOM 736 C C . ILE A 1 93 ? 1.611 -7.531 2.497 1.00 91.75 93 ILE A C 1
ATOM 738 O O . ILE A 1 93 ? 2.290 -8.360 1.902 1.00 91.75 93 ILE A O 1
ATOM 742 N N . ILE A 1 94 ? 2.124 -6.374 2.910 1.00 92.00 94 ILE A N 1
ATOM 743 C CA . ILE A 1 94 ? 3.489 -5.954 2.568 1.00 92.00 94 ILE A CA 1
ATOM 744 C C . ILE A 1 94 ? 4.522 -6.894 3.184 1.00 92.00 94 ILE A C 1
ATOM 746 O O . ILE A 1 94 ? 5.460 -7.280 2.500 1.00 92.00 94 ILE A O 1
ATOM 750 N N . THR A 1 95 ? 4.317 -7.341 4.425 1.00 92.44 95 THR A N 1
ATOM 751 C CA . THR A 1 95 ? 5.202 -8.318 5.080 1.00 92.44 95 THR A CA 1
ATOM 752 C C . THR A 1 95 ? 5.282 -9.630 4.301 1.00 92.44 95 THR A C 1
ATOM 754 O O . THR A 1 95 ? 6.342 -10.246 4.251 1.00 92.44 95 THR A O 1
ATOM 757 N N . SER A 1 96 ? 4.180 -10.052 3.669 1.00 88.00 96 SER A N 1
ATOM 758 C CA . SER A 1 96 ? 4.171 -11.244 2.811 1.00 88.00 96 SER A CA 1
ATOM 759 C C . SER A 1 96 ? 4.914 -11.058 1.483 1.00 88.00 96 SER A C 1
ATOM 761 O O . SER A 1 96 ? 5.274 -12.049 0.858 1.00 88.00 96 SER A O 1
ATOM 763 N N . VAL A 1 97 ? 5.152 -9.808 1.068 1.00 87.25 97 VAL A N 1
ATOM 764 C CA . VAL A 1 97 ? 5.922 -9.460 -0.134 1.00 87.25 97 VAL A CA 1
ATOM 765 C C . VAL A 1 97 ? 7.397 -9.242 0.214 1.00 87.25 97 VAL A C 1
ATOM 767 O O . VAL A 1 97 ? 8.269 -9.835 -0.406 1.00 87.25 97 VAL A O 1
ATOM 770 N N . ASP A 1 98 ? 7.700 -8.383 1.185 1.00 91.19 98 ASP A N 1
ATOM 771 C CA . ASP A 1 98 ? 9.064 -8.098 1.634 1.00 91.19 98 ASP A CA 1
ATOM 772 C C . ASP A 1 98 ? 9.043 -7.542 3.069 1.00 91.19 98 ASP A C 1
ATOM 774 O O . ASP A 1 98 ? 8.461 -6.490 3.354 1.00 91.19 98 ASP A O 1
ATOM 778 N N . PHE A 1 99 ? 9.699 -8.257 3.986 1.00 90.94 99 PHE A N 1
ATOM 779 C CA . PHE A 1 99 ? 9.755 -7.888 5.401 1.00 90.94 99 PHE A CA 1
ATOM 780 C C . PHE A 1 99 ? 10.504 -6.570 5.650 1.00 90.94 99 PHE A C 1
ATOM 782 O O . PHE A 1 99 ? 10.117 -5.806 6.534 1.00 90.94 99 PHE A O 1
ATOM 789 N N . GLN A 1 100 ? 11.559 -6.280 4.883 1.00 91.31 100 GLN A N 1
ATOM 790 C CA . GLN A 1 100 ? 12.343 -5.062 5.076 1.00 91.31 100 GLN A CA 1
ATOM 791 C C . GLN A 1 100 ? 11.531 -3.828 4.677 1.00 91.31 100 GLN A C 1
ATOM 793 O O . GLN A 1 100 ? 11.504 -2.856 5.424 1.00 91.31 100 GLN A O 1
ATOM 798 N N . ILE A 1 101 ? 10.788 -3.899 3.568 1.00 91.31 101 ILE A N 1
ATOM 799 C CA . ILE A 1 101 ? 9.852 -2.835 3.175 1.00 91.31 101 ILE A CA 1
ATOM 800 C C . ILE A 1 101 ? 8.808 -2.606 4.272 1.00 91.31 101 ILE A C 1
ATOM 802 O O . ILE A 1 101 ? 8.529 -1.463 4.629 1.00 91.31 101 ILE A O 1
ATOM 806 N N . ALA A 1 102 ? 8.226 -3.681 4.815 1.00 92.12 102 ALA A N 1
ATOM 807 C CA . ALA A 1 102 ? 7.243 -3.564 5.889 1.00 92.12 102 ALA A CA 1
ATOM 808 C C . ALA A 1 102 ? 7.830 -2.854 7.118 1.00 92.12 102 ALA A C 1
ATOM 810 O O . ALA A 1 102 ? 7.165 -2.003 7.707 1.00 92.12 102 ALA A O 1
ATOM 811 N N . LYS A 1 103 ? 9.084 -3.156 7.471 1.00 92.00 103 LYS A N 1
ATOM 812 C CA . LYS A 1 103 ? 9.797 -2.489 8.564 1.00 92.00 103 LYS A CA 1
ATOM 813 C C . LYS A 1 103 ? 10.002 -0.997 8.289 1.00 92.00 103 LYS A C 1
ATOM 815 O O . LYS A 1 103 ? 9.629 -0.185 9.129 1.00 92.00 103 LYS A O 1
ATOM 820 N N . ASP A 1 104 ? 10.497 -0.633 7.108 1.00 90.94 104 ASP A N 1
ATOM 821 C CA . ASP A 1 104 ? 10.741 0.771 6.743 1.00 90.94 104 ASP A CA 1
ATOM 822 C C . ASP A 1 104 ? 9.438 1.597 6.782 1.00 90.94 104 ASP A C 1
ATOM 824 O O . ASP A 1 104 ? 9.401 2.732 7.266 1.00 90.94 104 ASP A O 1
ATOM 828 N N . LEU A 1 105 ? 8.327 1.006 6.326 1.00 91.50 105 LEU A N 1
ATOM 829 C CA . LEU A 1 105 ? 7.007 1.629 6.409 1.00 91.50 105 LEU A CA 1
ATOM 830 C C . LEU A 1 105 ? 6.489 1.733 7.850 1.00 91.50 105 LEU A C 1
ATOM 832 O O . LEU A 1 105 ? 5.746 2.671 8.154 1.00 91.50 105 LEU A O 1
ATOM 836 N N . GLN A 1 106 ? 6.851 0.792 8.726 1.00 91.31 106 GLN A N 1
ATOM 837 C CA . GLN A 1 106 ? 6.450 0.797 10.136 1.00 91.31 106 GLN A CA 1
ATOM 838 C C . GLN A 1 106 ? 7.193 1.894 10.893 1.00 91.31 106 GLN A C 1
ATOM 840 O O . GLN A 1 106 ? 6.582 2.606 11.689 1.00 91.31 106 GLN A O 1
ATOM 845 N N . ASP A 1 107 ? 8.477 2.085 10.602 1.00 89.25 107 ASP A N 1
ATOM 846 C CA . ASP A 1 107 ? 9.282 3.159 11.183 1.00 89.25 107 ASP A CA 1
ATOM 847 C C . ASP A 1 107 ? 8.716 4.533 10.793 1.00 89.25 107 ASP 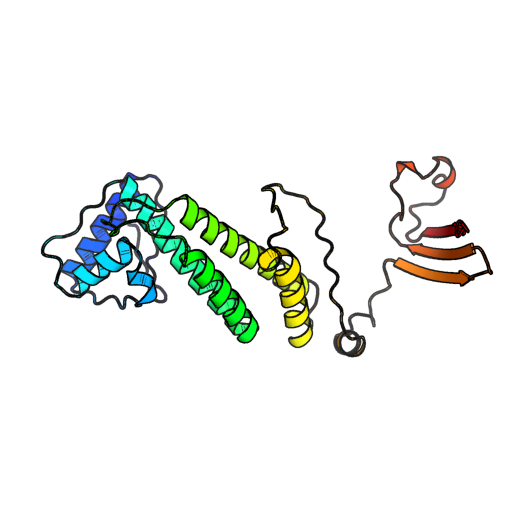A C 1
ATOM 849 O O . ASP A 1 107 ? 8.542 5.408 11.646 1.00 89.25 107 ASP A O 1
ATOM 853 N N . LYS A 1 108 ? 8.307 4.703 9.529 1.00 86.88 108 LYS A N 1
ATOM 854 C CA . LYS A 1 108 ? 7.641 5.931 9.070 1.00 86.88 108 LYS A CA 1
ATOM 855 C C . LYS A 1 108 ? 6.246 6.119 9.679 1.00 86.88 108 LYS A C 1
ATOM 857 O O . LYS A 1 108 ? 5.905 7.241 10.047 1.00 86.88 108 LYS A O 1
ATOM 862 N N . TRP A 1 109 ? 5.464 5.049 9.852 1.00 88.06 109 TRP A N 1
ATOM 863 C CA . TRP A 1 109 ? 4.202 5.102 10.604 1.00 88.06 109 TRP A CA 1
ATOM 864 C C . TRP A 1 109 ? 4.430 5.590 12.036 1.00 88.06 109 TRP A C 1
ATOM 866 O O . TRP A 1 109 ? 3.719 6.470 12.513 1.00 88.06 109 TRP A O 1
ATOM 876 N N . ASN A 1 110 ? 5.438 5.045 12.716 1.00 86.06 110 ASN A N 1
ATOM 877 C CA . ASN A 1 110 ? 5.758 5.416 14.090 1.00 86.06 110 ASN A CA 1
ATOM 878 C C . ASN A 1 110 ? 6.202 6.881 14.191 1.00 86.06 110 ASN A C 1
ATOM 880 O O . ASN A 1 110 ? 5.846 7.550 15.154 1.00 86.06 110 ASN A O 1
ATOM 884 N N . ALA A 1 111 ? 6.898 7.415 13.184 1.00 82.12 111 ALA A N 1
ATOM 885 C CA . ALA A 1 111 ? 7.257 8.833 13.133 1.00 82.12 111 ALA A CA 1
ATOM 886 C C . ALA A 1 111 ? 6.033 9.769 13.046 1.00 82.12 111 ALA A C 1
ATOM 888 O O . ALA A 1 111 ? 6.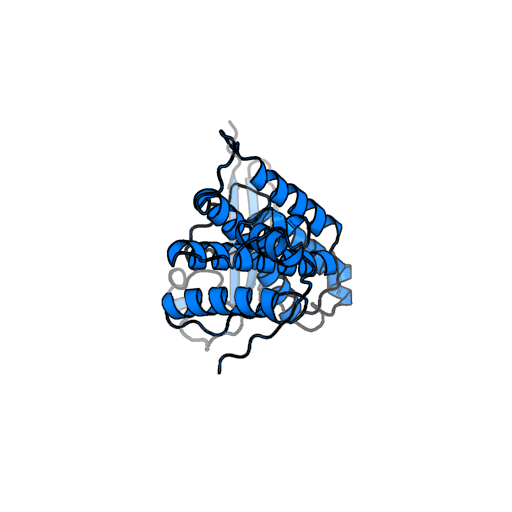084 10.876 13.580 1.00 82.12 111 ALA A O 1
ATOM 889 N N . LEU A 1 112 ? 4.919 9.328 12.442 1.00 75.38 112 LEU A N 1
ATOM 890 C CA . LEU A 1 112 ? 3.662 10.097 12.427 1.00 75.38 112 LEU A CA 1
ATOM 891 C C . LEU A 1 112 ? 3.060 10.253 13.835 1.00 75.38 112 LEU A C 1
ATOM 893 O O . LEU A 1 112 ? 2.396 11.254 14.097 1.00 75.38 112 LEU A O 1
ATOM 897 N N . LEU A 1 113 ? 3.340 9.309 14.744 1.00 67.88 113 LEU A N 1
ATOM 898 C CA . LEU A 1 113 ? 2.853 9.316 16.129 1.00 67.88 113 LEU A CA 1
ATOM 899 C C . LEU A 1 113 ? 3.606 10.309 17.036 1.00 67.88 113 LEU A C 1
ATOM 901 O O . LEU A 1 113 ? 3.140 10.598 18.133 1.00 67.88 113 LEU A O 1
ATOM 905 N N . VAL A 1 114 ? 4.762 10.842 16.612 1.00 59.06 114 VAL A N 1
ATOM 906 C CA . VAL A 1 114 ? 5.643 11.697 17.446 1.00 59.06 114 VAL A CA 1
ATOM 907 C C . VAL A 1 114 ? 5.205 13.175 17.456 1.00 59.06 114 VAL A C 1
ATOM 909 O O . VAL A 1 114 ? 5.894 14.034 18.005 1.00 59.06 114 VAL A O 1
ATOM 912 N N . MET A 1 115 ? 4.038 13.520 16.898 1.00 50.91 115 MET A N 1
ATOM 913 C CA . MET A 1 115 ? 3.500 14.873 17.078 1.00 50.91 115 MET A CA 1
ATOM 914 C C . MET A 1 115 ? 3.229 15.154 18.567 1.00 50.91 115 MET A C 1
ATOM 916 O O . MET A 1 115 ? 2.657 14.311 19.260 1.00 50.91 115 MET A O 1
ATOM 920 N N . PRO A 1 116 ? 3.644 16.324 19.088 1.00 41.56 116 PRO A N 1
ATOM 921 C CA . PRO A 1 116 ? 3.701 16.559 20.519 1.00 41.56 116 PRO A CA 1
ATOM 922 C C . PRO A 1 116 ? 2.291 16.562 21.107 1.00 41.56 116 PRO A C 1
ATOM 924 O O . PRO A 1 116 ? 1.495 17.467 20.861 1.00 41.56 116 PRO A O 1
ATOM 927 N N . HIS A 1 117 ? 1.990 15.566 21.937 1.00 42.09 117 HIS A N 1
ATOM 928 C CA . HIS A 1 117 ? 0.911 15.661 22.909 1.00 42.09 117 HIS A CA 1
ATOM 929 C C . HIS A 1 117 ? 1.325 16.694 23.964 1.00 42.09 117 HIS A C 1
ATOM 931 O O . HIS A 1 117 ? 1.890 16.370 25.008 1.00 42.09 117 HIS A O 1
ATOM 937 N N . THR A 1 118 ? 1.105 17.977 23.676 1.00 32.81 118 THR A N 1
ATOM 938 C CA . THR A 1 118 ? 1.186 19.034 24.686 1.00 32.81 118 THR A CA 1
ATOM 939 C C . THR A 1 118 ? -0.008 18.890 25.621 1.00 32.81 118 THR A C 1
ATOM 941 O O . THR A 1 118 ? -1.062 19.477 25.398 1.00 32.81 118 THR A O 1
ATOM 944 N N . GLY A 1 119 ? 0.156 18.073 26.657 1.00 35.28 119 GLY A N 1
ATOM 945 C CA . GLY A 1 119 ? -0.811 17.909 27.736 1.00 35.28 119 GLY A CA 1
ATOM 946 C C . GLY A 1 119 ? -1.006 16.447 28.110 1.00 35.28 119 GLY A C 1
ATOM 947 O O . GLY A 1 119 ? -1.004 15.571 27.251 1.00 35.28 119 GLY A O 1
ATOM 948 N N . ARG A 1 120 ? -1.195 16.181 29.409 1.00 35.06 120 ARG A N 1
ATOM 949 C CA . ARG A 1 120 ? -1.791 14.923 29.876 1.00 35.06 120 ARG A CA 1
ATOM 950 C C . ARG A 1 120 ? -3.096 14.744 29.103 1.00 35.06 120 ARG A C 1
ATOM 952 O O . ARG A 1 120 ? -4.031 15.502 29.354 1.00 35.06 120 ARG A O 1
ATOM 959 N N . ALA A 1 121 ? -3.121 13.808 28.155 1.00 40.00 121 ALA A N 1
ATOM 960 C CA . ALA A 1 121 ? -4.304 13.479 27.380 1.00 40.00 121 ALA A CA 1
ATOM 961 C C . ALA A 1 121 ? -5.378 12.998 28.358 1.00 40.00 121 ALA A C 1
ATOM 963 O O . ALA A 1 121 ? -5.386 11.864 28.824 1.00 40.00 121 ALA A O 1
ATOM 964 N N . THR A 1 122 ? -6.239 13.925 28.752 1.00 41.16 122 THR A N 1
ATOM 965 C CA . THR A 1 122 ? -7.562 13.577 29.230 1.00 41.16 122 THR A CA 1
ATOM 966 C C . THR A 1 122 ? -8.281 13.075 27.986 1.00 41.16 122 THR A C 1
ATOM 968 O O . THR A 1 122 ? -8.313 13.762 26.969 1.00 41.16 122 THR A O 1
ATOM 971 N N . PHE A 1 123 ? -8.705 11.815 28.033 1.00 53.38 123 PHE A N 1
ATOM 972 C CA . PHE A 1 123 ? -9.351 11.085 26.949 1.00 53.38 123 PHE A CA 1
ATOM 973 C C . PHE A 1 123 ? -10.607 11.808 26.472 1.00 53.38 123 PHE A C 1
ATOM 975 O O . PHE A 1 123 ? -11.697 11.587 26.996 1.00 53.38 123 PHE A O 1
ATOM 982 N N . THR A 1 124 ? -10.461 12.695 25.496 1.00 57.06 124 THR A N 1
ATOM 983 C CA . THR A 1 124 ? -11.579 13.409 24.892 1.00 57.06 124 THR A CA 1
ATOM 984 C C . THR A 1 124 ? -11.235 13.741 23.446 1.00 57.06 124 THR A C 1
ATOM 986 O O . THR A 1 124 ? -10.383 14.588 23.195 1.00 57.06 124 THR A O 1
ATOM 989 N N . GLU A 1 125 ? -11.969 13.098 22.536 1.00 63.16 125 GLU A N 1
ATOM 990 C CA . GLU A 1 125 ? -12.092 13.383 21.098 1.00 63.16 125 GLU A CA 1
ATOM 991 C C . GLU A 1 125 ? -10.987 12.859 20.167 1.00 63.16 125 GLU A C 1
ATOM 993 O O . GLU A 1 125 ? -9.790 12.894 20.460 1.00 63.16 125 GLU A O 1
ATOM 998 N N . LEU A 1 126 ? -11.423 12.392 18.993 1.00 71.62 126 LEU A N 1
ATOM 999 C CA . LEU A 1 126 ? -10.551 11.941 17.913 1.00 71.62 126 LEU A CA 1
ATOM 1000 C C . LEU A 1 126 ? -9.650 13.094 17.458 1.00 71.62 126 LEU A C 1
ATOM 1002 O O . LEU A 1 126 ? -10.130 14.151 17.039 1.00 71.62 126 LEU A O 1
ATOM 1006 N N . ASN A 1 127 ? -8.334 12.876 17.440 1.00 77.25 127 ASN A N 1
ATOM 1007 C CA . ASN A 1 127 ? -7.410 13.818 16.814 1.00 77.25 127 ASN A CA 1
ATOM 1008 C C . ASN A 1 127 ? -7.562 13.733 15.286 1.00 77.25 127 ASN A C 1
ATOM 1010 O O . ASN A 1 127 ? -6.896 12.939 14.614 1.00 77.25 127 ASN A O 1
ATOM 1014 N N . VAL A 1 128 ? -8.483 14.533 14.740 1.00 76.12 128 VAL A N 1
ATOM 1015 C CA . VAL A 1 128 ? -8.827 14.533 13.312 1.00 76.12 128 VAL A CA 1
ATOM 1016 C C . VAL A 1 128 ? -7.600 14.789 12.427 1.00 76.12 128 VAL A C 1
ATOM 1018 O O . VAL A 1 128 ? -7.376 13.979 11.528 1.00 76.12 128 VAL A O 1
ATOM 1021 N N . PRO A 1 129 ? -6.756 15.819 12.663 1.00 77.19 129 PRO A N 1
ATOM 1022 C CA . PRO A 1 129 ? -5.554 16.034 11.851 1.00 77.19 129 PRO A CA 1
ATOM 1023 C C . PRO A 1 129 ? -4.621 14.819 11.802 1.00 77.19 129 PRO A C 1
ATOM 1025 O O . PRO A 1 129 ? -4.156 14.433 10.729 1.00 77.19 129 PRO A O 1
ATOM 1028 N N . HIS A 1 130 ? -4.385 14.185 12.950 1.00 79.75 130 HIS A N 1
ATOM 1029 C CA . HIS A 1 130 ? -3.532 13.004 13.042 1.00 79.75 130 HIS A CA 1
ATOM 1030 C C . HIS A 1 130 ? -4.145 11.797 12.318 1.00 79.75 130 HIS A C 1
ATOM 1032 O O . HIS A 1 130 ? -3.478 11.138 11.521 1.00 79.75 130 HIS A O 1
ATOM 1038 N N . THR A 1 131 ? -5.441 11.559 12.519 1.00 82.19 131 THR A N 1
ATOM 1039 C CA . THR A 1 131 ? -6.182 10.472 11.861 1.00 82.19 131 THR A CA 1
ATOM 1040 C C . THR A 1 131 ? -6.176 10.635 10.342 1.00 82.19 131 THR A C 1
ATOM 1042 O O . THR A 1 131 ? -5.963 9.670 9.610 1.00 82.19 131 THR A O 1
ATOM 1045 N N . VAL A 1 132 ? -6.348 11.863 9.845 1.00 82.00 132 VAL A N 1
ATOM 1046 C CA . VAL A 1 132 ? -6.277 12.177 8.411 1.00 82.00 132 VAL A CA 1
ATOM 1047 C C . VAL A 1 132 ? -4.882 11.897 7.854 1.00 82.00 132 VAL A C 1
ATOM 1049 O O . VAL A 1 132 ? -4.772 11.299 6.785 1.00 82.00 132 VAL A O 1
ATOM 1052 N N . ALA A 1 133 ? -3.816 12.265 8.571 1.00 82.75 133 ALA A N 1
ATOM 1053 C CA . ALA A 1 133 ? -2.447 11.965 8.150 1.00 82.75 133 ALA A CA 1
ATOM 1054 C C . ALA A 1 133 ? -2.187 10.449 8.069 1.00 82.75 133 ALA A C 1
ATOM 1056 O O . ALA A 1 133 ? -1.602 9.969 7.096 1.00 82.75 133 ALA A O 1
ATOM 1057 N N . GLN A 1 134 ? -2.677 9.684 9.047 1.00 86.88 134 GLN A N 1
ATOM 1058 C CA . GLN A 1 134 ? -2.580 8.223 9.054 1.00 86.88 134 GLN A CA 1
ATOM 1059 C C . GLN A 1 134 ? -3.372 7.584 7.906 1.00 86.88 134 GLN A C 1
ATOM 1061 O O . GLN A 1 134 ? -2.848 6.715 7.210 1.00 86.88 134 GLN A O 1
ATOM 1066 N N . LEU A 1 135 ? -4.608 8.031 7.662 1.00 87.31 135 LEU A N 1
ATOM 1067 C CA . LEU A 1 135 ? -5.420 7.566 6.532 1.00 87.31 135 LEU A CA 1
ATOM 1068 C C . LEU A 1 135 ? -4.758 7.884 5.193 1.00 87.31 135 LEU A C 1
ATOM 1070 O O . LEU A 1 135 ? -4.724 7.026 4.313 1.00 87.31 135 LEU A O 1
ATOM 1074 N N . HIS A 1 136 ?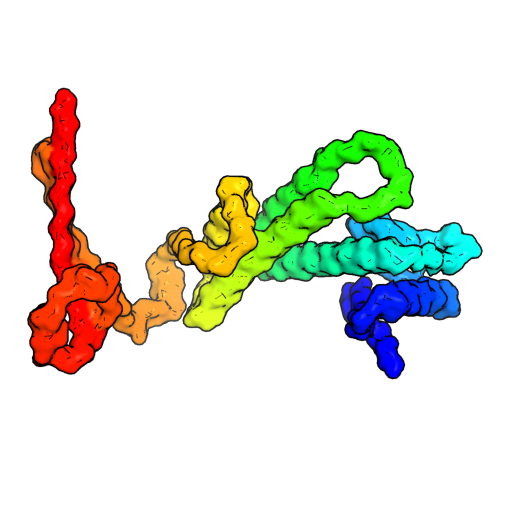 -4.194 9.083 5.048 1.00 84.00 136 HIS A N 1
ATOM 1075 C CA . HIS A 1 136 ? -3.469 9.471 3.844 1.00 84.00 136 HIS A CA 1
ATOM 1076 C C . HIS A 1 136 ? -2.264 8.556 3.603 1.00 84.00 136 HIS A C 1
ATOM 1078 O O . HIS A 1 136 ? -2.078 8.062 2.495 1.00 84.00 136 HIS A O 1
ATOM 1084 N N . TYR A 1 137 ? -1.500 8.243 4.647 1.00 87.38 137 TYR A N 1
ATOM 1085 C CA . TYR A 1 137 ? -0.381 7.312 4.541 1.00 87.38 137 TYR A CA 1
ATOM 1086 C C . TYR A 1 137 ? -0.821 5.898 4.123 1.00 87.38 137 TYR A C 1
ATOM 1088 O O . TYR A 1 137 ? -0.230 5.302 3.220 1.00 87.38 137 TYR A O 1
ATOM 1096 N N . LEU A 1 138 ? -1.903 5.370 4.710 1.00 90.69 138 LEU A N 1
ATOM 1097 C CA . LEU A 1 138 ? -2.471 4.080 4.288 1.00 90.69 138 LEU A CA 1
ATOM 1098 C C . LEU A 1 138 ? -2.992 4.117 2.848 1.00 90.69 138 LEU A C 1
ATOM 1100 O O . LEU A 1 138 ? -2.882 3.123 2.137 1.00 90.69 138 LEU A O 1
ATOM 1104 N N . TYR A 1 139 ? -3.529 5.249 2.400 1.00 86.31 139 TYR A N 1
ATOM 1105 C CA . TYR A 1 139 ? -3.970 5.436 1.022 1.00 86.31 139 TYR A CA 1
ATOM 1106 C C . TYR A 1 139 ? -2.796 5.443 0.026 1.00 86.31 139 TYR A C 1
ATOM 1108 O O . TYR A 1 139 ? -2.884 4.837 -1.044 1.00 86.31 139 TYR A O 1
ATOM 1116 N N . GLN A 1 140 ? -1.660 6.050 0.379 1.00 85.38 140 GLN A N 1
ATOM 1117 C CA . GLN A 1 140 ? -0.455 5.984 -0.455 1.00 85.38 140 GLN A CA 1
ATOM 1118 C C . GLN A 1 140 ? 0.078 4.541 -0.548 1.00 85.38 140 GLN A C 1
ATOM 1120 O O . GLN A 1 140 ? 0.450 4.082 -1.629 1.00 85.38 140 GLN A O 1
ATOM 1125 N N . ILE A 1 141 ? 0.050 3.791 0.562 1.00 90.44 141 ILE A N 1
ATOM 1126 C CA . ILE A 1 141 ? 0.371 2.355 0.575 1.00 90.44 141 ILE A CA 1
ATOM 1127 C C . ILE A 1 141 ? -0.602 1.564 -0.306 1.00 90.44 141 ILE A C 1
ATOM 1129 O O . ILE A 1 141 ? -0.168 0.729 -1.099 1.00 90.44 141 ILE A O 1
ATOM 1133 N N . HIS A 1 142 ? -1.905 1.829 -0.191 1.00 90.38 142 HIS A N 1
ATOM 1134 C CA . HIS A 1 142 ? -2.934 1.200 -1.016 1.00 90.38 142 HIS A CA 1
ATOM 1135 C C . HIS A 1 142 ? -2.643 1.395 -2.502 1.00 90.38 142 HIS A C 1
ATOM 1137 O O . HIS A 1 142 ? -2.559 0.420 -3.240 1.00 90.38 142 HIS A O 1
ATOM 1143 N N . THR A 1 143 ? -2.375 2.638 -2.906 1.00 83.38 143 THR A N 1
ATOM 1144 C CA . THR A 1 143 ? -2.021 2.985 -4.288 1.00 83.38 143 THR A CA 1
ATOM 1145 C C . THR A 1 143 ? -0.812 2.174 -4.761 1.00 83.38 143 THR A C 1
ATOM 1147 O O . THR A 1 143 ? -0.817 1.614 -5.856 1.00 83.38 143 THR A O 1
ATOM 1150 N N . ALA A 1 144 ? 0.227 2.045 -3.930 1.00 87.31 144 ALA A N 1
ATOM 1151 C CA . ALA A 1 144 ? 1.405 1.257 -4.284 1.00 87.31 144 ALA A CA 1
ATOM 1152 C C . ALA A 1 144 ? 1.094 -0.237 -4.484 1.00 87.31 144 ALA A C 1
ATOM 1154 O O . ALA A 1 144 ? 1.654 -0.876 -5.379 1.00 87.31 144 ALA A O 1
ATOM 1155 N N . LEU A 1 145 ? 0.179 -0.787 -3.686 1.00 89.94 145 LEU A N 1
ATOM 1156 C CA . LEU A 1 145 ? -0.294 -2.162 -3.834 1.00 89.94 145 LEU A CA 1
ATOM 1157 C C . LEU A 1 145 ? -1.201 -2.343 -5.056 1.00 89.94 145 LEU A C 1
ATOM 1159 O O . LEU A 1 145 ? -1.118 -3.387 -5.697 1.00 89.94 145 LEU A O 1
ATOM 1163 N N . GLU A 1 146 ? -2.006 -1.346 -5.426 1.00 86.81 146 GLU A N 1
ATOM 1164 C CA . GLU A 1 146 ? -2.767 -1.366 -6.681 1.00 86.81 146 GLU A CA 1
ATOM 1165 C C . GLU A 1 146 ? -1.830 -1.411 -7.892 1.00 86.81 146 GLU A C 1
ATOM 1167 O O . GLU A 1 146 ? -2.024 -2.235 -8.783 1.00 86.81 146 GLU A O 1
ATOM 1172 N N . PHE A 1 147 ? -0.756 -0.612 -7.902 1.00 85.19 147 PHE A N 1
ATOM 1173 C CA . PHE A 1 147 ? 0.275 -0.704 -8.945 1.00 85.19 147 PHE A CA 1
ATOM 1174 C C . PHE A 1 147 ? 0.896 -2.098 -9.014 1.00 85.19 147 PHE A C 1
ATOM 1176 O O . PHE A 1 147 ? 1.070 -2.647 -10.102 1.00 85.19 147 PHE A O 1
ATOM 1183 N N . LEU A 1 148 ? 1.215 -2.685 -7.861 1.00 87.50 148 LEU A N 1
ATOM 1184 C CA . LEU A 1 148 ? 1.760 -4.035 -7.801 1.00 87.50 148 LEU A CA 1
ATOM 1185 C C . LEU A 1 148 ? 0.771 -5.075 -8.352 1.00 87.50 148 LEU A C 1
ATOM 1187 O O . LEU A 1 148 ? 1.173 -5.955 -9.114 1.00 87.50 148 LEU A O 1
ATOM 1191 N N . ALA A 1 149 ? -0.510 -4.957 -7.997 1.00 87.62 149 ALA A N 1
ATOM 1192 C CA . ALA A 1 149 ? -1.573 -5.828 -8.482 1.00 87.62 149 ALA A CA 1
ATOM 1193 C C . ALA A 1 149 ? -1.752 -5.704 -10.000 1.00 87.62 149 ALA A C 1
ATOM 1195 O O . ALA A 1 149 ? -1.756 -6.725 -10.682 1.00 87.62 149 ALA A O 1
ATOM 1196 N N . LEU A 1 150 ? -1.790 -4.479 -10.536 1.00 85.94 150 LEU A N 1
ATOM 1197 C CA . LEU A 1 150 ? -1.883 -4.212 -11.975 1.00 85.94 150 LEU A CA 1
ATOM 1198 C C . LEU A 1 150 ? -0.710 -4.820 -12.748 1.00 85.94 150 LEU A C 1
ATOM 1200 O O . LEU A 1 150 ? -0.907 -5.441 -13.790 1.00 85.94 150 LEU A O 1
ATOM 1204 N N . VAL A 1 151 ? 0.516 -4.672 -12.239 1.00 83.06 151 VAL A N 1
ATOM 1205 C CA . VAL A 1 151 ? 1.710 -5.251 -12.871 1.00 83.06 151 VAL A CA 1
ATOM 1206 C C . VAL A 1 151 ? 1.647 -6.778 -12.859 1.00 83.06 151 VAL A C 1
ATOM 1208 O O . VAL A 1 151 ? 1.936 -7.400 -13.880 1.00 83.06 151 VAL A O 1
ATOM 1211 N N . ASN A 1 152 ? 1.236 -7.372 -11.737 1.00 83.56 152 ASN A N 1
ATOM 1212 C CA . ASN A 1 152 ? 1.133 -8.822 -11.581 1.00 83.56 152 ASN A CA 1
ATOM 1213 C C . ASN A 1 152 ? -0.023 -9.440 -12.393 1.00 83.56 152 ASN A C 1
ATOM 1215 O O . ASN A 1 152 ? 0.098 -10.561 -12.888 1.00 83.56 152 ASN A O 1
ATOM 1219 N N . GLU A 1 153 ? -1.136 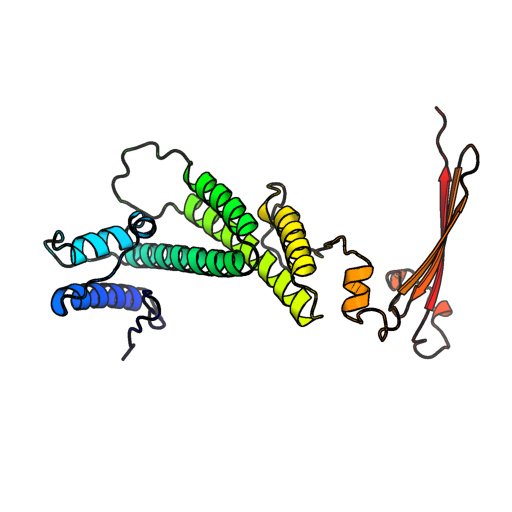-8.720 -12.547 1.00 82.81 153 GLU A N 1
ATOM 1220 C CA . GLU A 1 153 ? -2.274 -9.129 -13.377 1.00 82.81 153 GLU A CA 1
ATOM 1221 C C . GLU A 1 153 ? -1.933 -9.028 -14.863 1.00 82.81 153 GLU A C 1
ATOM 1223 O O . GLU A 1 153 ? -2.177 -9.969 -15.620 1.00 82.81 153 GLU A O 1
ATOM 1228 N N . ALA A 1 154 ? -1.308 -7.921 -15.277 1.00 76.19 154 ALA A N 1
ATOM 1229 C CA . ALA A 1 154 ? -0.883 -7.739 -16.656 1.00 76.19 154 ALA A CA 1
ATOM 1230 C C . ALA A 1 154 ? 0.096 -8.840 -17.075 1.00 76.19 154 ALA A C 1
ATOM 1232 O O . ALA A 1 154 ? -0.005 -9.357 -18.191 1.00 76.19 154 ALA A O 1
ATOM 1233 N N . ARG A 1 155 ? 1.047 -9.199 -16.197 1.00 74.06 155 ARG A N 1
ATOM 1234 C CA . ARG A 1 155 ? 2.055 -10.235 -16.443 1.00 74.06 155 ARG A CA 1
ATOM 1235 C C . ARG A 1 155 ? 2.569 -10.863 -15.143 1.00 74.06 155 ARG A C 1
ATOM 1237 O O . ARG A 1 155 ? 2.869 -10.180 -14.171 1.00 74.06 155 ARG A O 1
ATOM 1244 N N . ARG A 1 156 ? 2.818 -12.175 -15.176 1.00 76.44 156 ARG A N 1
ATOM 1245 C CA . ARG A 1 156 ? 3.467 -12.896 -14.071 1.00 76.44 156 ARG A CA 1
ATOM 1246 C C . ARG A 1 156 ? 4.972 -12.631 -14.069 1.00 76.44 156 ARG A C 1
ATOM 1248 O O . ARG A 1 156 ? 5.724 -13.328 -14.744 1.00 76.44 156 ARG A O 1
ATOM 1255 N N . PHE A 1 157 ? 5.397 -11.615 -13.328 1.00 78.81 157 PHE A N 1
ATOM 1256 C CA . PHE A 1 157 ? 6.812 -11.323 -13.108 1.00 78.81 157 PHE A CA 1
ATOM 1257 C C . PHE A 1 157 ? 7.406 -12.183 -11.980 1.00 78.81 157 PHE A C 1
ATOM 1259 O O . PHE A 1 157 ? 6.677 -12.610 -11.080 1.00 78.81 157 PHE A O 1
ATOM 1266 N N . PRO A 1 158 ? 8.734 -12.406 -11.963 1.00 80.88 158 PRO A N 1
ATOM 1267 C CA . PRO A 1 158 ? 9.400 -13.046 -10.841 1.00 80.88 158 PRO A CA 1
ATOM 1268 C C . PRO A 1 158 ? 9.264 -12.175 -9.593 1.00 80.88 158 PRO A C 1
ATOM 1270 O O . PRO A 1 158 ? 9.260 -10.943 -9.673 1.00 80.88 158 PRO A O 1
ATOM 1273 N N . HIS A 1 159 ? 9.239 -12.809 -8.423 1.00 83.81 159 HIS A N 1
ATOM 1274 C CA . HIS A 1 159 ? 9.037 -12.106 -7.159 1.00 83.81 159 HIS A CA 1
ATOM 1275 C C . HIS A 1 159 ? 10.049 -10.965 -6.930 1.00 83.81 159 HIS A C 1
ATOM 1277 O O . HIS A 1 159 ? 9.661 -9.886 -6.485 1.00 83.81 159 HIS A O 1
ATOM 1283 N N . GLY A 1 160 ? 11.321 -11.151 -7.300 1.00 83.75 160 GLY A N 1
ATOM 1284 C CA . GLY A 1 160 ? 12.345 -10.106 -7.174 1.00 83.75 160 GLY A CA 1
ATOM 1285 C C . GLY A 1 160 ? 12.045 -8.846 -7.996 1.00 83.75 160 GLY A C 1
ATOM 1286 O O . GLY A 1 160 ? 12.276 -7.733 -7.527 1.00 83.75 160 GLY A O 1
ATOM 1287 N N . VAL A 1 161 ? 11.455 -8.997 -9.187 1.00 83.44 161 VAL A N 1
ATOM 1288 C CA . VAL A 1 161 ? 11.026 -7.860 -10.017 1.00 83.44 161 VAL A CA 1
ATOM 1289 C C . VAL A 1 161 ? 9.842 -7.150 -9.370 1.00 83.44 161 VAL A C 1
ATOM 1291 O O . VAL A 1 161 ? 9.846 -5.926 -9.284 1.00 83.44 161 VAL A O 1
ATOM 1294 N N . LEU A 1 162 ? 8.869 -7.902 -8.850 1.00 86.75 162 LEU A N 1
ATOM 1295 C CA . LEU A 1 162 ? 7.719 -7.353 -8.124 1.00 86.75 162 LEU A CA 1
ATOM 1296 C C . LEU A 1 162 ? 8.147 -6.536 -6.891 1.00 86.75 162 LEU A C 1
ATOM 1298 O O . LEU A 1 162 ? 7.613 -5.454 -6.655 1.00 86.75 162 LEU A O 1
ATOM 1302 N N . ILE A 1 163 ? 9.164 -6.994 -6.153 1.00 88.44 163 ILE A N 1
ATOM 1303 C CA . ILE A 1 163 ? 9.761 -6.239 -5.039 1.00 88.44 163 ILE A CA 1
ATOM 1304 C C . ILE A 1 163 ? 10.394 -4.937 -5.546 1.00 88.44 163 ILE A C 1
ATOM 1306 O O . ILE A 1 163 ? 10.164 -3.877 -4.966 1.00 88.44 163 ILE A O 1
ATOM 1310 N N . SER A 1 164 ? 11.165 -4.985 -6.636 1.00 86.50 164 SER A N 1
ATOM 1311 C CA . SER A 1 164 ? 11.768 -3.787 -7.238 1.00 86.50 164 SER A CA 1
ATOM 1312 C C . SER A 1 164 ? 10.717 -2.786 -7.717 1.00 86.50 164 SER A C 1
ATOM 1314 O O . SER A 1 164 ? 10.878 -1.585 -7.494 1.00 86.50 164 SER A O 1
ATOM 1316 N N . VAL A 1 165 ? 9.626 -3.257 -8.327 1.00 86.62 165 VAL A N 1
ATOM 1317 C CA . VAL A 1 165 ? 8.479 -2.420 -8.709 1.00 86.62 165 VAL A CA 1
ATOM 1318 C C . VAL A 1 165 ? 7.906 -1.742 -7.470 1.00 86.62 165 VAL A C 1
ATOM 1320 O O . VAL A 1 165 ? 7.847 -0.514 -7.427 1.00 86.62 165 VAL A O 1
ATOM 1323 N N . LEU A 1 166 ? 7.563 -2.520 -6.439 1.00 89.12 166 LEU A N 1
ATOM 1324 C CA . LEU A 1 166 ? 6.986 -1.996 -5.205 1.00 89.12 166 LEU A CA 1
ATOM 1325 C C . LEU A 1 166 ? 7.898 -0.944 -4.557 1.00 89.12 166 LEU A C 1
ATOM 1327 O O . LEU A 1 166 ? 7.421 0.133 -4.218 1.00 89.12 166 LEU A O 1
ATOM 1331 N N . LYS A 1 167 ? 9.210 -1.196 -4.454 1.00 88.19 167 LYS A N 1
ATOM 1332 C CA . LYS A 1 167 ? 10.179 -0.227 -3.906 1.00 88.19 167 LYS A CA 1
ATOM 1333 C C . LYS A 1 167 ? 10.196 1.085 -4.690 1.00 88.19 167 LYS A C 1
ATOM 1335 O O . LYS A 1 167 ? 10.184 2.149 -4.083 1.00 88.19 167 LYS A O 1
ATOM 1340 N N . ASN A 1 168 ? 10.187 1.031 -6.022 1.00 85.06 168 ASN A N 1
ATOM 1341 C CA . ASN A 1 168 ? 10.174 2.242 -6.849 1.00 85.06 168 ASN A CA 1
ATOM 1342 C C . ASN A 1 168 ? 8.870 3.037 -6.688 1.00 85.06 168 ASN A C 1
ATOM 1344 O O . ASN A 1 168 ? 8.908 4.261 -6.564 1.00 85.06 168 ASN A O 1
ATOM 1348 N N . VAL A 1 169 ? 7.725 2.351 -6.643 1.00 85.38 169 VAL A N 1
ATOM 1349 C CA . VAL A 1 169 ? 6.416 2.989 -6.442 1.00 85.38 169 VAL A CA 1
ATOM 1350 C C . VAL A 1 169 ? 6.343 3.617 -5.046 1.00 85.38 169 VAL A C 1
ATOM 1352 O O . VAL A 1 169 ? 5.995 4.788 -4.914 1.00 85.38 169 VAL A O 1
ATOM 1355 N N . LEU A 1 170 ? 6.736 2.880 -4.003 1.00 86.69 170 LEU A N 1
ATOM 1356 C CA . LEU A 1 170 ? 6.773 3.389 -2.631 1.00 86.69 170 LEU A CA 1
ATOM 1357 C C . LEU A 1 170 ? 7.714 4.585 -2.501 1.00 86.69 170 LEU A C 1
ATOM 1359 O O . LEU A 1 170 ? 7.342 5.571 -1.876 1.00 86.69 170 LEU A O 1
ATOM 1363 N N . ASN A 1 171 ? 8.892 4.556 -3.123 1.00 82.75 171 ASN A N 1
ATOM 1364 C CA . ASN A 1 171 ? 9.800 5.700 -3.085 1.00 82.75 171 ASN A CA 1
ATOM 1365 C C . ASN A 1 171 ? 9.154 6.952 -3.682 1.00 82.75 171 ASN A C 1
ATOM 1367 O O . ASN A 1 171 ? 9.181 8.013 -3.063 1.00 82.75 171 ASN A O 1
ATOM 1371 N N . LYS A 1 172 ? 8.489 6.796 -4.830 1.00 77.75 172 LYS A N 1
ATOM 1372 C CA . LYS A 1 172 ? 7.864 7.901 -5.556 1.00 77.75 172 LYS A CA 1
ATOM 1373 C C . LYS A 1 172 ? 6.614 8.475 -4.875 1.00 77.75 172 LYS A C 1
ATOM 1375 O O . LYS A 1 172 ? 6.393 9.681 -4.948 1.00 77.75 172 LYS A O 1
ATOM 1380 N N . TYR A 1 173 ? 5.777 7.629 -4.269 1.00 73.75 173 TYR A N 1
ATOM 1381 C CA . TYR A 1 173 ? 4.445 8.028 -3.780 1.00 73.75 173 TYR A CA 1
ATOM 1382 C C . TYR A 1 173 ? 4.286 8.009 -2.261 1.00 73.75 173 TYR A C 1
ATOM 1384 O O . TYR A 1 173 ? 3.364 8.636 -1.748 1.00 73.75 173 TYR A O 1
ATOM 1392 N N . VAL A 1 174 ? 5.147 7.288 -1.543 1.00 73.50 174 VAL A N 1
ATOM 1393 C CA . VAL A 1 174 ? 5.067 7.136 -0.084 1.00 73.50 174 VAL A CA 1
ATOM 1394 C C . VAL A 1 174 ? 6.260 7.791 0.596 1.00 73.50 174 VAL A C 1
ATOM 1396 O O . VAL A 1 174 ? 6.065 8.538 1.551 1.00 73.50 174 VAL A O 1
ATOM 1399 N N . MET A 1 175 ? 7.496 7.520 0.162 1.00 67.25 175 MET A N 1
ATOM 1400 C CA . MET A 1 175 ? 8.699 7.963 0.878 1.00 67.25 175 MET A CA 1
ATOM 1401 C C . MET A 1 175 ? 9.051 9.426 0.604 1.00 67.25 175 MET A C 1
ATOM 1403 O O . MET A 1 175 ? 9.324 10.142 1.572 1.00 67.25 175 MET A O 1
ATOM 1407 N N . ASP A 1 176 ? 8.939 9.894 -0.642 1.00 62.03 176 ASP A N 1
ATOM 1408 C CA . ASP A 1 176 ? 9.126 11.307 -0.982 1.00 62.03 176 ASP A CA 1
ATOM 1409 C C . ASP A 1 176 ? 7.931 12.162 -0.523 1.00 62.03 176 ASP A C 1
ATOM 1411 O O . ASP A 1 176 ? 6.833 12.116 -1.085 1.00 62.03 176 ASP A O 1
ATOM 1415 N N . MET A 1 177 ? 8.166 13.011 0.487 1.00 49.91 177 MET A N 1
ATOM 1416 C CA . MET A 1 177 ? 7.187 13.978 1.024 1.00 49.91 177 MET A CA 1
ATOM 1417 C C . MET A 1 177 ? 6.736 15.047 0.011 1.00 49.91 177 MET A C 1
ATOM 1419 O O . MET A 1 177 ? 5.873 15.863 0.320 1.00 49.91 177 MET A O 1
ATOM 1423 N N . VAL A 1 178 ? 7.327 15.076 -1.185 1.00 45.22 178 VAL A N 1
ATOM 1424 C CA . VAL A 1 178 ? 7.082 16.101 -2.211 1.00 45.22 178 VAL A CA 1
ATOM 1425 C C . VAL A 1 178 ? 5.808 15.820 -3.014 1.00 45.22 178 VAL A C 1
ATOM 1427 O O . VAL A 1 178 ? 5.306 16.702 -3.714 1.00 45.22 178 VAL A O 1
ATOM 1430 N N . SER A 1 179 ? 5.237 14.616 -2.911 1.00 48.62 179 SER A N 1
ATOM 1431 C CA . SER A 1 179 ? 3.977 14.316 -3.584 1.00 48.62 179 SER A CA 1
ATOM 1432 C C . SER A 1 179 ? 2.811 15.001 -2.861 1.00 48.62 179 SER A C 1
ATOM 1434 O O . SER A 1 179 ? 2.167 14.448 -1.971 1.00 48.62 179 SER A O 1
ATOM 1436 N N . ASN A 1 180 ? 2.510 16.231 -3.289 1.00 45.94 180 ASN A N 1
ATOM 1437 C CA . ASN A 1 180 ? 1.178 16.815 -3.184 1.00 45.94 180 ASN A CA 1
ATOM 1438 C C . ASN A 1 180 ? 0.223 15.882 -3.931 1.00 45.94 180 ASN A C 1
ATOM 1440 O O . ASN A 1 180 ? -0.054 16.080 -5.116 1.00 45.94 180 ASN A O 1
ATOM 1444 N N . PHE A 1 181 ? -0.230 14.823 -3.266 1.00 49.09 181 PHE A N 1
ATOM 1445 C CA . PHE A 1 181 ? -1.270 13.959 -3.787 1.00 49.09 181 PHE A CA 1
ATOM 1446 C C . PHE A 1 181 ? -2.556 14.786 -3.766 1.00 49.09 181 PHE A C 1
ATOM 1448 O O . PHE A 1 181 ? -3.304 14.816 -2.792 1.00 49.09 181 PHE A O 1
ATOM 1455 N N . SER A 1 182 ? -2.766 15.574 -4.821 1.00 48.62 182 SER A N 1
ATOM 1456 C CA . SER A 1 182 ? -4.015 16.287 -5.017 1.00 48.62 182 SER A CA 1
ATOM 1457 C C . SER A 1 182 ? -5.102 15.231 -5.148 1.00 48.62 182 SER A C 1
ATOM 1459 O O . SER A 1 182 ? -5.034 14.405 -6.060 1.00 48.62 182 SER A O 1
ATOM 1461 N N . TYR A 1 183 ? -6.087 15.250 -4.251 1.00 46.72 183 TYR A N 1
ATOM 1462 C CA . TYR A 1 183 ? -7.328 14.500 -4.413 1.00 46.72 183 TYR A CA 1
ATOM 1463 C C . TYR A 1 183 ? -7.943 14.895 -5.762 1.00 46.72 183 TYR A C 1
ATOM 1465 O O . TYR A 1 183 ? -8.530 15.964 -5.907 1.00 46.72 183 TYR A O 1
ATOM 1473 N N . GLY A 1 184 ? -7.700 14.081 -6.786 1.00 43.12 184 GLY A N 1
ATOM 1474 C CA . GLY A 1 184 ? -7.930 14.476 -8.168 1.00 43.12 184 GLY A CA 1
ATOM 1475 C C . GLY A 1 184 ? -7.540 13.359 -9.121 1.00 43.12 184 GLY A C 1
ATOM 1476 O O . GLY A 1 184 ? -6.372 13.144 -9.428 1.00 43.12 184 GLY A O 1
ATOM 1477 N N . ILE A 1 185 ? -8.555 12.637 -9.579 1.00 43.31 185 ILE A N 1
ATOM 1478 C CA . ILE A 1 185 ? -8.478 11.620 -10.623 1.00 43.31 185 ILE A CA 1
ATOM 1479 C C . ILE A 1 185 ? -7.774 12.228 -11.856 1.00 43.31 185 ILE A C 1
ATOM 1481 O O . ILE A 1 185 ? -8.263 13.220 -12.394 1.00 43.31 185 ILE A O 1
ATOM 1485 N N . ARG A 1 186 ? -6.685 11.583 -12.324 1.00 46.41 186 ARG A N 1
ATOM 1486 C CA . ARG A 1 186 ? -5.915 11.822 -13.580 1.00 46.41 186 ARG A CA 1
ATOM 1487 C C . ARG A 1 186 ? -4.626 12.656 -13.490 1.00 46.41 186 ARG A C 1
ATOM 1489 O O . ARG A 1 186 ? -4.420 13.553 -14.305 1.00 46.41 186 ARG A O 1
ATOM 1496 N N . GLN A 1 187 ? -3.677 12.289 -12.634 1.00 54.12 187 GLN A N 1
ATOM 1497 C CA . GLN A 1 187 ? -2.275 12.457 -13.043 1.00 54.12 187 GLN A CA 1
ATOM 1498 C C . GLN A 1 187 ? -1.830 11.183 -13.764 1.00 54.12 187 GLN A C 1
ATOM 1500 O O . GLN A 1 187 ? -1.997 10.087 -13.238 1.00 54.12 187 GLN A O 1
ATOM 1505 N N . LEU A 1 188 ? -1.304 11.316 -14.986 1.00 54.16 188 LEU A N 1
ATOM 1506 C CA . LEU A 1 188 ? -0.616 10.219 -15.669 1.00 54.16 188 LEU A CA 1
ATOM 1507 C C . LEU A 1 188 ? 0.577 9.809 -14.798 1.00 54.16 188 LEU A C 1
ATOM 1509 O O . LEU A 1 188 ? 1.553 10.548 -14.666 1.00 54.16 188 LEU A O 1
ATOM 1513 N N . CYS A 1 189 ? 0.470 8.655 -14.147 1.00 60.66 189 CYS A N 1
ATOM 1514 C CA . CYS A 1 189 ? 1.535 8.115 -13.320 1.00 60.66 189 CYS A CA 1
ATOM 1515 C C . CYS A 1 189 ? 2.567 7.422 -14.212 1.00 60.66 189 CYS A C 1
ATOM 1517 O O . CYS A 1 189 ? 2.371 6.279 -14.609 1.00 60.66 189 CYS A O 1
ATOM 1519 N N . ASP A 1 190 ? 3.666 8.107 -14.523 1.00 66.12 190 ASP A N 1
ATOM 1520 C CA . ASP A 1 190 ? 4.795 7.479 -15.216 1.00 66.12 190 ASP A CA 1
ATOM 1521 C C . ASP A 1 190 ? 5.755 6.844 -14.203 1.00 66.12 190 ASP A C 1
ATOM 1523 O O . ASP A 1 190 ? 6.402 7.551 -13.426 1.00 66.12 190 ASP A O 1
ATOM 1527 N N . ILE A 1 191 ? 5.814 5.517 -14.148 1.00 69.62 191 ILE A N 1
ATOM 1528 C CA . ILE A 1 191 ? 6.711 4.786 -13.250 1.00 69.62 191 ILE A CA 1
ATOM 1529 C C . ILE A 1 191 ? 7.690 3.994 -14.104 1.00 69.62 191 ILE A C 1
ATOM 1531 O O . ILE A 1 191 ? 7.314 3.038 -14.780 1.00 69.62 191 ILE A O 1
ATOM 1535 N N . ALA A 1 192 ? 8.963 4.369 -14.026 1.00 76.06 192 ALA A N 1
ATOM 1536 C CA . ALA A 1 192 ? 10.046 3.609 -14.621 1.00 76.06 192 ALA A CA 1
ATOM 1537 C C . ALA A 1 192 ? 10.639 2.671 -13.568 1.00 76.06 192 ALA A C 1
ATOM 1539 O O . ALA A 1 192 ? 11.147 3.122 -12.542 1.00 76.06 192 ALA A O 1
ATOM 1540 N N . VAL A 1 193 ? 10.589 1.367 -13.831 1.00 76.12 193 VAL A N 1
ATOM 1541 C CA . VAL A 1 193 ? 11.228 0.359 -12.982 1.00 76.12 193 VAL A CA 1
ATOM 1542 C C . VAL A 1 193 ? 12.389 -0.250 -13.761 1.00 76.12 193 VAL A C 1
ATOM 1544 O O . VAL A 1 193 ? 12.167 -0.781 -14.852 1.00 76.12 193 VAL A O 1
ATOM 1547 N N . PRO A 1 194 ? 13.629 -0.183 -13.249 1.00 76.44 194 PRO A N 1
ATOM 1548 C CA . PRO A 1 194 ? 14.742 -0.878 -13.871 1.00 76.44 194 PRO A CA 1
ATOM 1549 C C . PRO A 1 194 ? 14.558 -2.388 -13.681 1.00 76.44 194 PRO A C 1
ATOM 1551 O O . PRO A 1 194 ? 14.440 -2.872 -12.556 1.00 76.44 194 PRO A O 1
ATOM 1554 N N . ILE A 1 195 ? 14.536 -3.136 -14.785 1.00 75.69 195 ILE A N 1
ATOM 1555 C CA . ILE A 1 195 ? 14.405 -4.598 -14.782 1.00 75.69 195 ILE A CA 1
ATOM 1556 C C . ILE A 1 195 ? 15.576 -5.186 -15.567 1.00 75.69 195 ILE A C 1
ATOM 1558 O O . ILE A 1 195 ? 15.919 -4.697 -16.647 1.00 75.69 195 ILE A O 1
ATOM 1562 N N . CYS A 1 196 ? 16.201 -6.237 -15.034 1.00 79.38 196 CYS A N 1
ATOM 1563 C CA . CYS A 1 196 ? 17.254 -6.945 -15.747 1.00 79.38 196 CYS A CA 1
ATOM 1564 C C . CYS A 1 196 ? 16.667 -7.693 -16.951 1.00 79.38 196 CYS A C 1
ATOM 1566 O O . CYS A 1 196 ? 15.656 -8.386 -16.841 1.00 79.38 196 CYS A O 1
ATOM 1568 N N . PHE A 1 197 ? 17.333 -7.616 -18.104 1.00 76.88 197 PHE A N 1
ATOM 1569 C CA . PHE A 1 197 ? 16.882 -8.310 -19.313 1.00 76.88 197 PHE A CA 1
ATOM 1570 C C . PHE A 1 197 ? 16.765 -9.833 -19.120 1.00 76.88 197 PHE A C 1
ATOM 1572 O O . PHE A 1 197 ? 15.891 -10.462 -19.712 1.00 76.88 197 PHE A O 1
ATOM 1579 N N . ALA A 1 198 ? 17.604 -10.427 -18.264 1.00 78.19 198 ALA A N 1
ATOM 1580 C CA . ALA A 1 198 ? 17.529 -11.850 -17.936 1.00 78.19 198 ALA A CA 1
ATOM 1581 C C . ALA A 1 198 ? 16.199 -12.228 -17.254 1.00 78.19 198 ALA A C 1
ATOM 1583 O O . ALA A 1 198 ? 15.615 -13.253 -17.605 1.00 78.19 198 ALA A O 1
ATOM 1584 N N . ASP A 1 199 ? 15.689 -11.371 -16.362 1.00 73.62 199 ASP A N 1
ATOM 1585 C CA . ASP A 1 199 ? 14.405 -11.566 -15.672 1.00 73.62 199 ASP A CA 1
ATOM 1586 C C . ASP A 1 199 ? 13.215 -11.394 -16.622 1.00 73.62 199 ASP A C 1
ATOM 1588 O O . ASP A 1 199 ? 12.173 -12.026 -16.463 1.00 73.62 199 ASP A O 1
ATOM 1592 N N . ILE A 1 200 ? 13.374 -10.551 -17.647 1.00 72.62 200 ILE A N 1
ATOM 1593 C CA . ILE A 1 200 ? 12.366 -10.374 -18.696 1.00 72.62 200 ILE A CA 1
ATOM 1594 C C . ILE A 1 200 ? 12.331 -11.602 -19.613 1.00 72.62 200 ILE A C 1
ATOM 1596 O O . ILE A 1 200 ? 11.257 -12.099 -19.959 1.00 72.62 200 ILE A O 1
ATOM 1600 N N . LYS A 1 201 ? 13.510 -12.105 -19.998 1.00 70.81 201 LYS A N 1
ATOM 1601 C CA . LYS A 1 201 ? 13.663 -13.267 -20.880 1.00 70.81 201 LYS A CA 1
ATOM 1602 C C . LYS A 1 201 ? 13.131 -14.548 -20.239 1.00 70.81 201 LYS A C 1
ATOM 1604 O O . LYS A 1 201 ? 12.517 -15.349 -20.935 1.00 70.81 201 LYS A O 1
ATOM 1609 N N . SER A 1 202 ? 13.332 -14.739 -18.934 1.00 66.88 202 SER A N 1
ATOM 1610 C CA . SER A 1 202 ? 12.818 -15.909 -18.207 1.00 66.88 202 SER A CA 1
ATOM 1611 C C . SER A 1 202 ? 11.287 -15.955 -18.134 1.00 66.88 202 SER A C 1
ATOM 1613 O O . SER A 1 202 ? 10.724 -17.032 -17.958 1.00 66.88 202 SER A O 1
ATOM 1615 N N . CYS A 1 203 ? 10.617 -14.815 -18.317 1.00 64.38 203 CYS A N 1
ATOM 1616 C CA . CYS A 1 203 ? 9.158 -14.697 -18.267 1.00 64.38 203 CYS A CA 1
ATOM 1617 C C . CYS A 1 203 ? 8.488 -14.690 -19.647 1.00 64.38 203 CYS A C 1
ATOM 1619 O O . CYS A 1 203 ? 7.300 -14.386 -19.739 1.00 64.38 203 CYS A O 1
ATOM 1621 N N . ASP A 1 204 ? 9.242 -14.976 -20.715 1.00 66.81 204 ASP A N 1
ATOM 1622 C CA . ASP A 1 204 ? 8.758 -15.014 -22.104 1.00 66.81 204 ASP A CA 1
ATOM 1623 C C . ASP A 1 204 ? 8.086 -13.702 -22.575 1.00 66.81 204 ASP A C 1
ATOM 1625 O O . ASP A 1 204 ? 7.371 -13.654 -23.576 1.00 66.81 204 ASP A O 1
ATOM 1629 N N . LEU A 1 205 ? 8.333 -12.599 -21.856 1.00 62.31 205 LEU A N 1
ATOM 1630 C CA . LEU A 1 205 ? 7.627 -11.322 -22.015 1.00 62.31 205 LEU A CA 1
ATOM 1631 C C . LEU A 1 205 ? 7.838 -10.682 -23.387 1.00 62.31 205 LEU A C 1
ATOM 1633 O O . LEU A 1 205 ? 6.980 -9.944 -23.869 1.00 62.31 205 LEU A O 1
ATOM 1637 N N . LEU A 1 206 ? 8.991 -10.952 -23.995 1.00 64.88 206 LEU A N 1
ATOM 1638 C CA . LEU A 1 206 ? 9.403 -10.388 -25.278 1.00 64.88 206 LEU A CA 1
ATOM 1639 C C . LEU A 1 206 ? 9.316 -11.392 -26.429 1.00 64.88 206 LEU A C 1
ATOM 1641 O O . LEU A 1 206 ? 9.386 -10.984 -27.583 1.00 64.88 206 LEU A O 1
ATOM 1645 N N . SER A 1 207 ? 9.171 -12.685 -26.143 1.00 60.41 207 SER A N 1
ATOM 1646 C CA . SER A 1 207 ? 9.290 -13.743 -27.156 1.00 60.41 207 SER A CA 1
ATOM 1647 C C . SER A 1 207 ? 8.089 -13.805 -28.091 1.00 60.41 207 SER A C 1
ATOM 1649 O O . SER A 1 207 ? 8.234 -14.206 -29.240 1.00 60.41 207 SER A O 1
ATOM 1651 N N . ASN A 1 208 ? 6.917 -13.386 -27.602 1.00 61.25 208 ASN A N 1
ATOM 1652 C CA . ASN A 1 208 ? 5.634 -13.536 -28.293 1.00 61.25 208 ASN A CA 1
ATOM 1653 C C . ASN A 1 208 ? 4.854 -12.217 -28.454 1.00 61.25 208 ASN A C 1
ATOM 1655 O O . ASN A 1 208 ? 3.710 -12.224 -28.905 1.00 61.25 208 ASN A O 1
ATOM 1659 N N . CYS A 1 209 ? 5.450 -11.072 -28.100 1.00 64.94 209 CYS A N 1
ATOM 1660 C CA . CYS A 1 209 ? 4.811 -9.763 -28.242 1.00 64.94 209 CYS A CA 1
ATOM 1661 C C . CYS A 1 209 ? 5.538 -8.922 -29.294 1.00 64.94 209 CYS A C 1
ATOM 1663 O O . CYS A 1 209 ? 6.669 -8.490 -29.078 1.00 64.94 209 CYS A O 1
ATOM 1665 N N . ALA A 1 210 ? 4.874 -8.637 -30.417 1.00 70.75 210 ALA A N 1
ATOM 1666 C CA . ALA A 1 210 ? 5.347 -7.607 -31.335 1.00 70.75 210 ALA A CA 1
ATOM 1667 C C . ALA A 1 210 ? 5.354 -6.249 -30.603 1.00 70.75 210 ALA A C 1
ATOM 1669 O O . ALA A 1 210 ? 4.353 -5.908 -29.964 1.00 70.75 210 ALA A O 1
ATOM 1670 N N . PRO A 1 211 ? 6.447 -5.469 -30.664 1.00 74.19 211 PRO A N 1
ATOM 1671 C CA . PRO A 1 211 ? 6.519 -4.201 -29.956 1.00 74.19 211 PRO A CA 1
ATOM 1672 C C . PRO A 1 211 ? 5.489 -3.218 -30.522 1.00 74.19 211 PRO A C 1
ATOM 1674 O O . PRO A 1 211 ? 5.436 -3.000 -31.731 1.00 74.19 211 PRO A O 1
ATOM 1677 N N . SER A 1 212 ? 4.717 -2.563 -29.651 1.00 76.38 212 SER A N 1
ATOM 1678 C CA . SER A 1 212 ? 3.798 -1.485 -30.060 1.00 76.38 212 SER A CA 1
ATOM 1679 C C . SER A 1 212 ? 4.544 -0.281 -30.647 1.00 76.38 212 SER A C 1
ATOM 1681 O O . SER A 1 212 ? 3.981 0.500 -31.415 1.00 76.38 212 SER A O 1
ATOM 1683 N N . LYS A 1 213 ? 5.825 -0.134 -30.281 1.00 81.81 213 LYS A N 1
ATOM 1684 C CA . LYS A 1 213 ? 6.734 0.912 -30.742 1.00 81.81 213 LYS A CA 1
ATOM 1685 C C . LYS A 1 213 ? 8.166 0.398 -30.826 1.00 81.81 213 LYS A C 1
ATOM 1687 O O . LYS A 1 213 ? 8.691 -0.153 -29.864 1.00 81.81 213 LYS A O 1
ATOM 1692 N N . TYR A 1 214 ? 8.823 0.670 -31.944 1.00 84.88 214 TYR A N 1
ATOM 1693 C CA . TYR A 1 214 ? 10.251 0.473 -32.148 1.00 84.88 214 TYR A CA 1
ATOM 1694 C C . TYR A 1 214 ? 10.908 1.821 -32.447 1.00 84.88 214 TYR A C 1
ATOM 1696 O O . TYR A 1 214 ? 10.359 2.630 -33.194 1.00 84.88 214 TYR A O 1
ATOM 1704 N N . ARG A 1 215 ? 12.068 2.096 -31.843 1.00 88.31 215 ARG A N 1
ATOM 1705 C CA . ARG A 1 215 ? 12.799 3.353 -32.043 1.00 88.31 215 ARG A CA 1
ATOM 1706 C C . ARG A 1 215 ? 14.279 3.076 -32.262 1.00 88.31 215 ARG A C 1
ATOM 1708 O O . ARG A 1 215 ? 14.939 2.555 -31.370 1.00 88.31 215 ARG A O 1
ATOM 1715 N N . ILE A 1 216 ? 14.811 3.525 -33.395 1.00 90.12 216 ILE A N 1
ATOM 1716 C CA . ILE A 1 216 ? 16.256 3.609 -33.638 1.00 90.12 216 ILE A CA 1
ATOM 1717 C C . ILE A 1 216 ? 16.677 5.056 -33.427 1.00 90.12 216 ILE A C 1
ATOM 1719 O O . ILE A 1 216 ? 16.084 5.962 -34.006 1.00 90.12 216 ILE A O 1
ATOM 1723 N N . ARG A 1 217 ? 17.704 5.281 -32.606 1.00 90.88 217 ARG A N 1
ATOM 1724 C CA . ARG A 1 217 ? 18.297 6.601 -32.379 1.00 90.88 217 ARG A CA 1
ATOM 1725 C C . ARG A 1 217 ? 19.737 6.595 -32.877 1.00 90.88 217 ARG A C 1
ATOM 1727 O O . ARG A 1 217 ? 20.553 5.827 -32.386 1.00 90.88 217 ARG A O 1
ATOM 1734 N N . MET A 1 218 ? 20.038 7.482 -33.813 1.00 90.38 218 MET A N 1
ATOM 1735 C CA . MET A 1 218 ? 21.385 7.782 -34.283 1.00 90.38 218 MET A CA 1
ATOM 1736 C C . MET A 1 218 ? 21.807 9.119 -33.681 1.00 90.38 218 MET A C 1
ATOM 1738 O O . MET A 1 218 ? 21.064 10.096 -33.773 1.00 90.38 218 MET A O 1
ATOM 1742 N N . SER A 1 219 ? 22.971 9.162 -33.044 1.00 90.50 219 SER A N 1
ATOM 1743 C CA . SER A 1 219 ? 23.527 10.381 -32.455 1.00 90.50 219 SER A CA 1
ATOM 1744 C C . SER A 1 219 ? 24.907 10.670 -33.023 1.00 90.50 219 SER A C 1
ATOM 1746 O O . SER A 1 219 ? 25.758 9.782 -33.040 1.00 90.50 219 SER A O 1
ATOM 1748 N N . SER A 1 220 ? 25.140 11.914 -33.431 1.00 88.75 220 SER A N 1
ATOM 1749 C CA . SER A 1 220 ? 26.459 12.440 -33.779 1.00 88.75 220 SER A CA 1
ATOM 1750 C C . SER A 1 220 ? 26.745 13.680 -32.942 1.00 88.75 220 SER A C 1
ATOM 1752 O O . SER A 1 220 ? 25.893 14.565 -32.870 1.00 88.75 220 SER A O 1
ATOM 1754 N N . ASN A 1 221 ? 27.951 13.775 -32.382 1.00 84.81 221 ASN A N 1
ATOM 1755 C CA . ASN A 1 221 ? 28.379 14.913 -31.565 1.00 84.81 221 ASN A CA 1
ATOM 1756 C C . ASN A 1 221 ? 29.528 15.680 -32.248 1.00 84.81 221 ASN A C 1
ATOM 1758 O O . ASN A 1 221 ? 30.691 15.465 -31.898 1.00 84.81 221 ASN A O 1
ATOM 1762 N N . PRO A 1 222 ? 29.249 16.529 -33.255 1.00 80.19 222 PRO A N 1
ATOM 1763 C CA . PRO A 1 222 ? 30.231 17.489 -33.751 1.00 80.19 222 PRO A CA 1
ATOM 1764 C C . PRO A 1 222 ? 30.711 18.456 -32.654 1.00 80.19 222 PRO A C 1
ATOM 1766 O O . PRO A 1 222 ? 30.044 18.667 -31.651 1.00 80.19 222 PRO A O 1
ATOM 1769 N N . ILE A 1 223 ? 31.843 19.125 -32.883 1.00 78.56 223 ILE A N 1
ATOM 1770 C CA . ILE A 1 223 ? 32.548 19.967 -31.891 1.00 78.56 223 ILE A CA 1
ATOM 1771 C C . ILE A 1 223 ? 31.650 21.004 -31.173 1.00 78.56 223 ILE A C 1
ATOM 1773 O O . ILE A 1 223 ? 31.891 21.290 -30.005 1.00 78.56 223 ILE A O 1
ATOM 1777 N N . ASN A 1 224 ? 30.625 21.551 -31.839 1.00 80.00 224 ASN A N 1
ATOM 1778 C CA . ASN A 1 224 ? 29.721 22.577 -31.284 1.00 80.00 224 ASN A CA 1
ATOM 1779 C C . ASN A 1 224 ? 28.227 22.201 -31.373 1.00 80.00 224 ASN A C 1
ATOM 1781 O O . ASN A 1 224 ? 27.358 23.067 -31.269 1.00 80.00 224 ASN A O 1
ATOM 1785 N N . SER A 1 225 ? 27.899 20.940 -31.657 1.00 81.69 225 SER A N 1
ATOM 1786 C CA . SER A 1 225 ? 26.499 20.518 -31.761 1.00 81.69 225 SER A CA 1
ATOM 1787 C C . SER A 1 225 ? 26.325 19.060 -31.372 1.00 81.69 225 SER A C 1
ATOM 1789 O O . SER A 1 225 ? 27.260 18.267 -31.426 1.00 81.69 225 SER A O 1
ATOM 1791 N N . SER A 1 226 ? 25.110 18.684 -31.005 1.00 86.38 226 SER A N 1
ATOM 1792 C CA . SER A 1 226 ? 24.698 17.290 -30.991 1.00 86.38 226 SER A CA 1
ATOM 1793 C C . SER A 1 226 ? 23.482 17.138 -31.888 1.00 86.38 226 SER A C 1
ATOM 1795 O O . SER A 1 226 ? 22.504 17.876 -31.778 1.00 86.38 226 SER A O 1
ATOM 1797 N N . VAL A 1 227 ? 23.564 16.196 -32.819 1.00 86.00 227 VAL A N 1
ATOM 1798 C CA . VAL A 1 227 ? 22.472 15.865 -33.729 1.00 86.00 227 VAL A CA 1
ATOM 1799 C C . VAL A 1 227 ? 21.984 14.478 -33.373 1.00 86.00 227 VAL A C 1
ATOM 1801 O O . VAL A 1 227 ? 22.748 13.513 -33.344 1.00 86.00 227 VAL A O 1
ATOM 1804 N N . ILE A 1 228 ? 20.690 14.378 -33.103 1.00 89.88 228 ILE A N 1
ATOM 1805 C CA . ILE A 1 228 ? 20.002 13.135 -32.797 1.00 89.88 228 ILE A CA 1
ATOM 1806 C C . ILE A 1 228 ? 18.915 12.936 -33.843 1.00 89.88 228 ILE A C 1
ATOM 1808 O O . ILE A 1 228 ? 17.925 13.663 -33.875 1.00 89.88 228 ILE A O 1
ATOM 1812 N N . THR A 1 229 ? 19.059 11.898 -34.657 1.00 88.50 229 THR A N 1
ATOM 1813 C CA . THR A 1 229 ? 18.001 11.443 -35.562 1.00 88.50 229 THR A CA 1
ATOM 1814 C C . THR A 1 229 ? 17.356 10.207 -34.958 1.00 88.50 229 THR A C 1
ATOM 1816 O O . THR A 1 229 ? 18.041 9.250 -34.610 1.00 88.50 229 THR A O 1
ATOM 1819 N N . SER A 1 230 ? 16.040 10.223 -34.767 1.00 88.44 230 SER A N 1
ATOM 1820 C CA . SER A 1 230 ? 15.279 9.064 -34.303 1.00 88.44 230 SER A CA 1
ATOM 1821 C C . SER A 1 230 ? 14.257 8.640 -35.347 1.00 88.44 230 SER A C 1
ATOM 1823 O O . SER A 1 230 ? 13.436 9.449 -35.771 1.00 88.44 230 SER A O 1
ATOM 1825 N N . PHE A 1 231 ? 14.292 7.365 -35.704 1.00 87.75 231 PHE A N 1
ATOM 1826 C CA . PHE A 1 231 ? 13.300 6.695 -36.533 1.00 87.75 231 PHE A CA 1
ATOM 1827 C C . PHE A 1 231 ? 12.380 5.918 -35.601 1.00 87.75 231 PHE A C 1
ATOM 1829 O O . PHE A 1 231 ? 12.865 5.122 -34.796 1.00 87.75 231 PHE A O 1
ATOM 1836 N N . HIS A 1 232 ? 11.076 6.159 -35.671 1.00 84.75 232 HIS A N 1
ATOM 1837 C CA . HIS A 1 232 ? 10.075 5.485 -34.853 1.00 84.75 232 HIS A CA 1
ATOM 1838 C C . HIS A 1 232 ? 9.110 4.727 -35.752 1.00 84.75 232 HIS A C 1
ATOM 1840 O O . HIS A 1 232 ? 8.581 5.294 -36.698 1.00 84.75 232 HIS A O 1
ATOM 1846 N N . TYR A 1 233 ? 8.853 3.473 -35.423 1.00 84.69 233 TYR A N 1
ATOM 1847 C CA . TYR A 1 233 ? 7.820 2.645 -36.029 1.00 84.69 233 TYR A CA 1
ATOM 1848 C C . TYR A 1 233 ? 6.799 2.323 -34.941 1.00 84.69 233 TYR A C 1
ATOM 1850 O O . TYR A 1 233 ? 7.171 1.727 -33.929 1.00 84.69 233 TYR A O 1
ATOM 1858 N N . THR A 1 234 ? 5.556 2.772 -35.081 1.00 82.12 234 THR A N 1
ATOM 1859 C CA . THR A 1 234 ? 4.530 2.659 -34.031 1.00 82.12 234 THR A CA 1
ATOM 1860 C C . THR A 1 234 ? 3.211 2.174 -34.592 1.00 82.12 234 THR A C 1
ATOM 1862 O O . THR A 1 234 ? 2.894 2.445 -35.742 1.00 82.12 234 THR A O 1
ATOM 1865 N N . ARG A 1 235 ? 2.428 1.466 -33.778 1.00 74.44 235 ARG A N 1
ATOM 1866 C CA . ARG A 1 235 ? 1.021 1.180 -34.100 1.00 74.44 235 ARG A CA 1
ATOM 1867 C C . ARG A 1 235 ? 0.118 2.376 -33.826 1.00 74.44 235 ARG A C 1
ATOM 1869 O O . ARG A 1 235 ? -0.813 2.637 -34.575 1.00 74.44 235 ARG A O 1
ATOM 1876 N N . ASP A 1 236 ? 0.450 3.119 -32.775 1.00 74.25 236 ASP A N 1
ATOM 1877 C CA . ASP A 1 236 ? -0.314 4.279 -32.336 1.00 74.25 236 ASP A CA 1
ATOM 1878 C C . ASP A 1 236 ? 0.331 5.593 -32.803 1.00 74.25 236 ASP A C 1
ATOM 1880 O O . ASP A 1 236 ? 1.568 5.673 -32.882 1.00 74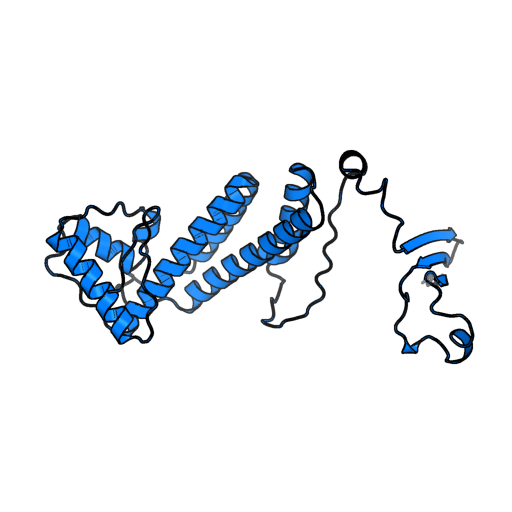.25 236 ASP A O 1
ATOM 1884 N N . PRO A 1 237 ? -0.468 6.645 -33.058 1.00 71.81 237 PRO A N 1
ATOM 1885 C CA . PRO A 1 237 ? 0.051 7.955 -33.422 1.00 71.81 237 PRO A CA 1
ATOM 1886 C C . PRO A 1 237 ? 0.974 8.513 -32.334 1.00 71.81 237 PRO A C 1
ATOM 1888 O O . PRO A 1 237 ? 0.631 8.571 -31.154 1.00 71.81 237 PRO A O 1
ATOM 1891 N N . LEU A 1 238 ? 2.168 8.945 -32.738 1.00 72.31 238 LEU A N 1
ATOM 1892 C CA . LEU A 1 238 ? 3.223 9.395 -31.820 1.00 72.31 238 LEU A CA 1
ATOM 1893 C C . LEU A 1 238 ? 2.997 10.825 -31.305 1.00 72.31 238 LEU A C 1
ATOM 1895 O O . LEU A 1 238 ? 3.456 11.191 -30.224 1.00 72.31 238 LEU A O 1
ATOM 1899 N N . PHE A 1 239 ? 2.286 11.622 -32.095 1.00 72.31 239 PHE A N 1
ATOM 1900 C CA . PHE A 1 239 ? 1.883 12.993 -31.818 1.00 72.31 239 PHE A CA 1
ATOM 1901 C C . PHE A 1 239 ? 0.356 13.112 -31.708 1.00 72.31 239 PHE A C 1
ATOM 1903 O O . PHE A 1 239 ? -0.363 12.292 -32.289 1.00 72.31 239 PHE A O 1
ATOM 1910 N N . PRO A 1 240 ? -0.160 14.142 -31.011 1.00 69.25 240 PRO A N 1
ATOM 1911 C CA . PRO A 1 240 ? -1.584 14.452 -31.018 1.00 69.25 240 PRO A CA 1
ATOM 1912 C C . PRO A 1 240 ? -2.117 14.629 -32.443 1.00 69.25 240 PRO A C 1
ATOM 1914 O O . PRO A 1 240 ? -1.417 15.149 -33.314 1.00 69.25 240 PRO A O 1
ATOM 1917 N N . ASN A 1 241 ? -3.388 14.276 -32.655 1.00 66.06 241 ASN A N 1
ATOM 1918 C CA . ASN A 1 241 ? -4.011 14.311 -33.983 1.00 66.06 241 ASN A CA 1
ATOM 1919 C C . ASN A 1 241 ? -3.994 15.696 -34.652 1.00 66.06 241 ASN A C 1
ATOM 1921 O O . ASN A 1 241 ? -4.131 15.797 -35.865 1.00 66.06 241 ASN A O 1
ATOM 1925 N N . THR A 1 242 ? -3.795 16.755 -33.869 1.00 65.50 242 THR A N 1
ATOM 1926 C CA . THR A 1 242 ? -3.690 18.144 -34.327 1.00 65.50 242 THR A CA 1
ATOM 1927 C C . THR A 1 242 ? -2.418 18.447 -35.122 1.00 65.50 242 THR A C 1
ATOM 1929 O O . THR A 1 242 ? -2.368 19.475 -35.791 1.00 65.50 242 THR A O 1
ATOM 1932 N N . ILE A 1 243 ? -1.394 17.589 -35.054 1.00 66.56 243 ILE A N 1
ATOM 1933 C CA . ILE A 1 243 ? -0.122 17.774 -35.773 1.00 66.56 243 ILE A CA 1
ATOM 1934 C C . ILE A 1 243 ? -0.175 17.162 -37.183 1.00 66.56 243 ILE A C 1
ATOM 1936 O O . ILE A 1 243 ? 0.557 17.599 -38.071 1.00 66.56 243 ILE A O 1
ATOM 1940 N N . TYR A 1 244 ? -1.059 16.190 -37.424 1.00 64.44 244 TYR A N 1
ATOM 1941 C CA . TYR A 1 244 ? -1.200 15.568 -38.741 1.00 64.44 244 TYR A CA 1
ATOM 1942 C C . TYR A 1 244 ? -2.025 16.465 -39.666 1.00 64.44 244 TYR A C 1
ATOM 1944 O O . TYR A 1 244 ? -3.141 16.869 -39.332 1.00 64.44 244 TYR A O 1
ATOM 1952 N N . LYS A 1 245 ? -1.493 16.788 -40.849 1.00 59.34 245 LYS A N 1
ATOM 1953 C CA . LYS A 1 245 ? -2.262 17.513 -41.866 1.00 59.34 245 LYS A CA 1
ATOM 1954 C C . LYS A 1 245 ? -3.296 16.564 -42.471 1.00 59.34 245 LYS A C 1
ATOM 1956 O O . LYS A 1 245 ? -2.996 15.405 -42.737 1.00 59.34 245 LYS A O 1
ATOM 1961 N N . TYR A 1 246 ? -4.498 17.075 -42.740 1.00 51.31 246 TYR A N 1
ATOM 1962 C CA . TYR A 1 246 ? -5.642 16.309 -43.265 1.00 51.31 246 TYR A CA 1
ATOM 1963 C C . TYR A 1 246 ? -5.318 15.469 -44.524 1.00 51.31 246 TYR A C 1
ATOM 1965 O O . TYR A 1 246 ? -5.935 14.431 -44.740 1.00 51.31 246 TYR A O 1
ATOM 1973 N N . ASN A 1 247 ? -4.318 15.884 -45.313 1.00 48.78 247 ASN A N 1
ATOM 1974 C CA . ASN A 1 247 ? -3.901 15.208 -46.546 1.00 48.78 247 ASN A CA 1
ATOM 1975 C C . ASN A 1 247 ? -2.818 14.125 -46.358 1.00 48.78 247 ASN A C 1
ATOM 1977 O O . ASN A 1 247 ? -2.583 13.360 -47.286 1.00 48.78 247 ASN A O 1
ATOM 1981 N N . ASP A 1 248 ? -2.184 14.021 -45.183 1.00 52.28 248 ASP A N 1
ATOM 1982 C CA . ASP A 1 248 ? -1.250 12.919 -44.874 1.00 52.28 248 ASP A CA 1
ATOM 1983 C C . ASP A 1 248 ? -2.003 11.649 -44.427 1.00 52.28 248 ASP A C 1
ATOM 1985 O O . ASP A 1 248 ? -1.439 10.558 -44.392 1.00 52.28 248 ASP A O 1
ATOM 1989 N N . VAL A 1 249 ? -3.293 11.790 -44.093 1.00 52.19 249 VAL A N 1
ATOM 1990 C CA . VAL A 1 249 ? -4.185 10.713 -43.622 1.00 52.19 249 VAL A CA 1
ATOM 1991 C C . VAL A 1 249 ? -5.190 10.292 -44.709 1.00 52.19 249 VAL A C 1
ATOM 1993 O O . VAL A 1 249 ? -5.901 9.296 -44.568 1.00 52.19 249 VAL A O 1
ATOM 1996 N N . SER A 1 250 ? -5.265 11.024 -45.825 1.00 48.25 250 SER A N 1
ATOM 1997 C CA . SER A 1 250 ? -6.193 10.719 -46.913 1.00 48.25 250 SER A CA 1
ATOM 1998 C C . SER A 1 250 ? -5.627 9.643 -47.847 1.00 48.25 250 SER A C 1
ATOM 2000 O O . SER A 1 250 ? -4.683 9.904 -48.588 1.00 48.25 250 SER A O 1
ATOM 2002 N N . ASN A 1 251 ? -6.288 8.479 -47.854 1.00 41.97 251 ASN A N 1
ATOM 2003 C CA . ASN A 1 251 ? -6.188 7.360 -48.813 1.00 41.97 251 ASN A CA 1
ATOM 2004 C C . ASN A 1 251 ? -5.324 6.140 -48.472 1.00 41.97 251 ASN A C 1
ATOM 2006 O O . ASN A 1 251 ? -4.985 5.361 -49.362 1.00 41.97 251 ASN A O 1
ATOM 2010 N N . SER A 1 252 ? -5.112 5.837 -47.198 1.00 42.22 252 SER A N 1
ATOM 2011 C CA . SER A 1 252 ? -4.892 4.439 -46.820 1.00 42.22 252 SER A CA 1
ATOM 2012 C C . SER A 1 252 ? -5.718 4.120 -45.593 1.00 42.22 252 SER A C 1
ATOM 2014 O O . SER A 1 252 ? -5.553 4.767 -44.561 1.00 42.22 252 SER A O 1
ATOM 2016 N N . ALA A 1 253 ? -6.618 3.145 -45.729 1.00 42.72 253 ALA A N 1
ATOM 2017 C CA . ALA A 1 253 ? -7.261 2.453 -44.622 1.00 42.72 253 ALA A CA 1
ATOM 2018 C C . ALA A 1 253 ? -6.305 2.372 -43.432 1.00 42.72 253 ALA A C 1
ATOM 2020 O O . ALA A 1 253 ? -5.175 1.950 -43.656 1.00 42.72 253 ALA A O 1
ATOM 2021 N N . ILE A 1 254 ? -6.756 2.831 -42.254 1.00 47.84 254 ILE A N 1
ATOM 2022 C CA . ILE A 1 254 ? -6.160 2.653 -40.917 1.00 47.84 254 ILE A CA 1
ATOM 2023 C C . ILE A 1 254 ? -4.902 1.780 -41.010 1.00 47.84 254 ILE A C 1
ATOM 2025 O O . ILE A 1 254 ? -4.982 0.558 -40.892 1.00 47.84 254 ILE A O 1
ATOM 2029 N N . GLN A 1 255 ? -3.760 2.379 -41.369 1.00 53.53 255 GLN A N 1
ATOM 2030 C CA . GLN A 1 255 ? -2.535 1.602 -41.495 1.00 53.53 255 GLN A CA 1
ATOM 2031 C C . GLN A 1 255 ? -2.185 1.204 -40.070 1.00 53.53 255 GLN A C 1
ATOM 2033 O O . GLN A 1 255 ? -1.909 2.071 -39.246 1.00 53.53 255 GLN A O 1
ATOM 2038 N N . GLU A 1 256 ? -2.235 -0.096 -39.774 1.00 57.19 256 GLU A N 1
ATOM 2039 C CA . GLU A 1 256 ? -1.970 -0.651 -38.439 1.00 57.19 256 GLU A CA 1
ATOM 2040 C C . GLU A 1 256 ? -0.597 -0.239 -37.876 1.00 57.19 256 GLU A C 1
ATOM 2042 O O . GLU A 1 256 ? -0.333 -0.446 -36.695 1.00 57.19 256 GLU A O 1
ATOM 2047 N N . HIS A 1 257 ? 0.291 0.304 -38.718 1.00 63.84 257 HIS A N 1
ATOM 2048 C CA . HIS A 1 257 ? 1.628 0.749 -38.362 1.00 63.84 257 HIS A CA 1
ATOM 2049 C C . HIS A 1 257 ? 2.015 2.025 -39.128 1.00 63.84 257 HIS A C 1
ATOM 2051 O O . HIS A 1 257 ? 1.770 2.140 -40.328 1.00 63.84 257 HIS A O 1
ATOM 2057 N N . GLN A 1 258 ? 2.667 2.961 -38.441 1.00 72.31 258 GLN A N 1
ATOM 2058 C CA . GLN A 1 258 ? 3.092 4.272 -38.931 1.00 72.31 258 GLN A CA 1
ATOM 2059 C C . GLN A 1 258 ? 4.599 4.470 -38.696 1.00 72.31 258 GLN A C 1
ATOM 2061 O O . GLN A 1 258 ? 5.152 4.028 -37.684 1.00 72.31 258 GLN A O 1
ATOM 2066 N N . LEU A 1 259 ? 5.276 5.138 -39.638 1.00 76.69 259 LEU A N 1
ATOM 2067 C CA . LEU A 1 259 ? 6.704 5.462 -39.560 1.00 76.69 259 LEU A CA 1
ATOM 2068 C C . LEU A 1 259 ? 6.897 6.971 -39.375 1.00 76.69 259 LEU A C 1
ATOM 2070 O O . LEU A 1 259 ? 6.454 7.769 -40.196 1.00 76.69 259 LEU A O 1
ATOM 2074 N N . TYR A 1 260 ? 7.629 7.352 -38.332 1.00 77.75 260 TYR A N 1
ATOM 2075 C CA . TYR A 1 260 ? 7.965 8.736 -38.010 1.00 77.75 260 TYR A CA 1
ATOM 2076 C C . TYR A 1 260 ? 9.472 8.946 -37.975 1.00 77.75 260 TYR A C 1
ATOM 2078 O O . TYR A 1 260 ? 10.214 8.134 -37.420 1.00 77.75 260 TYR A O 1
ATOM 2086 N N . VAL A 1 261 ? 9.932 10.086 -38.485 1.00 79.88 261 VAL A N 1
ATOM 2087 C CA . VAL A 1 261 ? 11.330 10.512 -38.367 1.00 79.88 261 VAL A CA 1
ATOM 2088 C C . VAL A 1 261 ? 11.377 11.839 -37.628 1.00 79.88 261 VAL A C 1
ATOM 2090 O O . VAL A 1 261 ? 10.772 12.820 -38.048 1.00 79.88 261 VAL A O 1
ATOM 2093 N N . THR A 1 262 ? 12.103 11.873 -36.514 1.00 81.00 262 THR A N 1
ATOM 2094 C CA . THR A 1 262 ? 12.329 13.088 -35.724 1.00 81.00 262 THR A CA 1
ATOM 2095 C C . THR A 1 262 ? 13.818 13.393 -35.693 1.00 81.00 262 THR A C 1
ATOM 2097 O O . THR A 1 262 ? 14.600 12.540 -35.270 1.00 81.00 262 THR A O 1
ATOM 2100 N N . ARG A 1 263 ? 14.214 14.602 -36.088 1.00 82.25 263 ARG A N 1
ATOM 2101 C CA . ARG A 1 263 ? 15.591 15.101 -35.980 1.00 82.25 263 ARG A CA 1
ATOM 2102 C C . ARG A 1 263 ? 15.618 16.232 -34.959 1.00 82.25 263 ARG A C 1
ATOM 2104 O O . ARG A 1 263 ? 14.835 17.168 -35.068 1.00 82.25 263 ARG A O 1
ATOM 2111 N N . VAL A 1 264 ? 16.492 16.117 -33.967 1.00 82.25 264 VAL A N 1
ATOM 2112 C CA . VAL A 1 264 ? 16.742 17.147 -32.956 1.00 82.25 264 VAL A CA 1
ATOM 2113 C C . VAL A 1 264 ? 18.197 17.563 -33.076 1.00 82.25 264 VAL A C 1
ATOM 2115 O O . VAL A 1 264 ? 19.085 16.713 -33.027 1.00 82.25 264 VAL A O 1
ATOM 2118 N N . GLU A 1 265 ? 18.428 18.860 -33.228 1.00 82.31 265 GLU A N 1
ATOM 2119 C CA . GLU A 1 265 ? 19.759 19.458 -33.227 1.00 82.31 265 GLU A CA 1
ATOM 2120 C C . GLU A 1 265 ? 19.857 20.380 -32.023 1.00 82.31 265 GLU A C 1
ATOM 2122 O O . GLU A 1 265 ? 19.021 21.265 -31.843 1.00 82.31 265 GLU A O 1
ATOM 2127 N N . THR A 1 266 ? 20.849 20.145 -31.176 1.00 82.00 266 THR A N 1
ATOM 2128 C CA . THR A 1 266 ? 21.193 21.054 -30.088 1.00 82.00 266 THR A CA 1
ATOM 2129 C C . THR A 1 266 ? 22.548 21.664 -30.379 1.00 82.00 266 THR A C 1
ATOM 2131 O O . THR A 1 266 ? 23.505 20.967 -30.714 1.00 82.00 266 THR A O 1
ATOM 2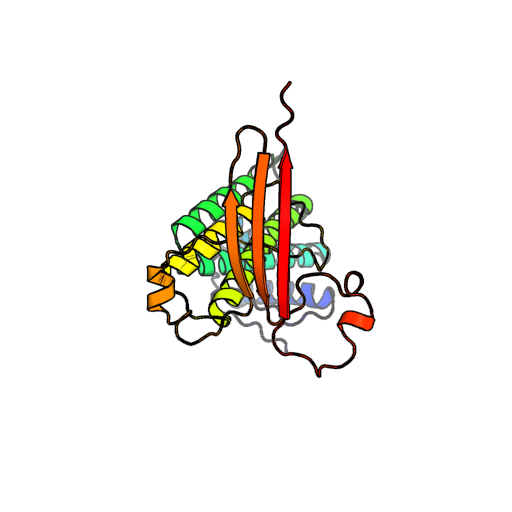134 N N . TYR A 1 267 ? 22.630 22.979 -30.252 1.00 77.75 267 TYR A N 1
ATOM 2135 C CA . TYR A 1 267 ? 23.878 23.716 -30.351 1.00 77.75 267 TYR A CA 1
ATOM 2136 C C . TYR A 1 267 ? 24.365 23.998 -28.936 1.00 77.75 267 TYR A C 1
ATOM 2138 O O . TYR A 1 267 ? 23.571 24.350 -28.064 1.00 77.75 267 TYR A O 1
ATOM 2146 N N . SER A 1 268 ? 25.655 23.793 -28.683 1.00 71.56 268 SER A N 1
ATOM 2147 C CA . SER A 1 268 ? 26.256 24.292 -27.451 1.00 71.56 268 SER A CA 1
ATOM 2148 C C . SER A 1 268 ? 26.540 25.775 -27.653 1.00 71.56 268 SER A C 1
ATOM 2150 O O . SER A 1 268 ? 27.416 26.109 -28.457 1.00 71.56 268 SER A O 1
ATOM 2152 N N . ASP A 1 269 ? 25.833 26.646 -26.937 1.00 59.66 269 ASP A N 1
ATOM 2153 C CA . ASP A 1 269 ? 26.246 28.041 -26.820 1.00 59.66 269 ASP A CA 1
ATOM 2154 C C . ASP A 1 269 ? 27.609 28.056 -26.125 1.00 59.66 269 ASP A C 1
ATOM 2156 O O . ASP A 1 269 ? 27.733 27.765 -24.934 1.00 59.66 269 ASP A O 1
ATOM 2160 N N . LYS A 1 270 ? 28.665 28.317 -26.897 1.00 52.38 270 LYS A N 1
ATOM 2161 C CA . LYS A 1 270 ? 29.953 28.690 -26.322 1.00 52.38 270 LYS A CA 1
ATOM 2162 C C . LYS A 1 270 ? 29.805 30.122 -25.814 1.00 52.38 270 LYS A C 1
ATOM 2164 O O . LYS A 1 270 ? 29.639 31.029 -26.627 1.00 52.38 270 LYS A O 1
ATOM 2169 N N . VAL A 1 271 ? 29.835 30.281 -24.490 1.00 43.31 271 VAL A N 1
ATOM 2170 C CA . VAL A 1 271 ? 30.299 31.521 -23.846 1.00 43.31 271 VAL A CA 1
ATOM 2171 C C . VAL A 1 271 ? 31.774 31.705 -24.181 1.00 43.31 271 VAL A C 1
ATOM 2173 O O . VAL A 1 271 ? 32.503 30.684 -24.147 1.00 43.31 271 VAL A O 1
#

Foldseek 3Di:
DQDFDQDPLATDQRPDPDLVSLQVSLQVVLVCCQVVLDQRDQDPVLCVDPVSVLSVCSNVVVDPDRDHDDSQRSVLNVLSSVLVVLLVVLLVVVCVLPVVVSVVLVVVLVVLVPDDPPDDPPPDDDPVVSSVVSVQLSVLSVVLVVQLVVVCVVFPFDSVQSVQSSVQSCVVRRVDPPPPVPPDPDDPDDGDGDDDVVRCVVRCVPVPDDDQKDKDWDWDDDPFKIKIKIKMKHQDDPDPPVVDDPVVPPDDDSPSIDIDIDMDMDTHPDD